Protein AF-A0A9D7RRM6-F1 (afdb_monomer)

Foldseek 3Di:
DEDEQDFAAPVNVVVVCVVPQPDKYKYFYDDVQQPGGQAIDIDGPPPCVVQVPATAFNHAGDPQKDWDFDDDPPDLKTFTKIKGQRGDPADPPDPPRVQWDWDQDPNDIIIMGRRQWIWHQDPNTTGTDGGPAQWDTDPSDIDRQVVVQVQLCVVPVFGWGWDQDPQGIDIDTDDPDDDDPVVSVVSVVPVVVVPDDDPPDDDDDDDDDDDD

Nearest PDB structures (foldseek):
  3vnr-assembly1_A  TM=5.798E-01  e=1.595E-10  Streptomyces sp.
  5n9x-assembly2_B  TM=5.907E-01  e=2.395E-09  Streptomyces sp.
  7r7g-assembly1_A  TM=4.955E-01  e=1.111E-07  Picosynechococcus sp. PCC 7002
  8hd4-assembly1_A  TM=4.783E-01  e=2.341E-06  Mycobacterium tuberculosis H37Rv
  8hdf-assembly1_A  TM=4.558E-01  e=1.889E-05  Mycobacterium tuberculosis H37Rv

pLDDT: mean 83.54, std 18.43, range [27.3, 97.12]

Radius of gyration: 19.89 Å; Cα contacts (8 Å, |Δi|>4): 352; chains: 1; bounding box: 54×45×58 Å

Secondary structure (DSSP, 8-state):
-EE-SS--BHHHHHHHHHH-TT--EEEEE--GGGSS-SEEEEE-TTT-TT-SSSBPP--EEPTTEEEEEEEETTEEEEEEEEEETT-----TT-S--TTEEEEEETTEEEEEEEEEEEEEEETTEEEEEEESSSEEEETTEEEEHHHHHHHHHHHHSS-EEEEE-SS-EEEEE--SSPP-HHHHHHHHHHHTTSS---TT-------S----

Solvent-accessible surface area (backbone atoms only — not comparable to full-atom values): 12736 Å² total; per-residue (Å²): 89,80,46,61,79,62,82,52,40,52,71,59,50,54,52,50,36,74,76,41,58,84,54,53,37,31,36,33,35,50,51,78,57,40,56,68,47,42,23,42,22,84,41,43,77,84,71,57,72,85,36,77,91,43,54,50,42,35,41,45,58,38,94,79,39,46,73,46,73,43,81,42,100,86,46,90,45,20,40,41,32,42,34,23,84,60,37,57,96,59,58,88,96,52,88,75,42,86,45,56,48,77,46,73,56,97,88,40,83,28,33,29,37,54,67,52,36,29,27,40,80,56,98,92,39,34,29,76,73,49,55,81,59,68,59,46,75,57,96,73,40,81,42,57,34,64,59,57,22,47,57,49,22,69,71,70,74,39,69,48,49,52,46,82,55,94,90,35,54,45,73,48,69,78,72,95,68,88,79,58,65,68,60,52,50,50,48,61,70,53,58,63,69,72,76,59,60,64,101,84,58,90,82,84,90,87,81,87,83,87,56,112

Sequence (212 aa):
MSYCGEPLKRHHLDFIFSKNPAVKVLNTYGPTEGTLFCTWQELSVYDYTPYRGATASIGKAIPGWTLSLEPKSDSELLDIVIYGEYIGKGYLSSVDASGFMVKVIAGVEQGTFVTGDLAELTAGNLYFQGRKDRQVKRNGYRVELGEVDFWITDFLKVASATVLIKAGLVAFIETSETISEVELRNWLSGSWKLTRCQPNSLGCLLSRGMTI

Mean predicted aligned error: 8.37 Å

Structure (mmCIF, N/CA/C/O backbone):
data_AF-A0A9D7RRM6-F1
#
_entry.id   AF-A0A9D7RRM6-F1
#
loop_
_atom_site.group_PDB
_atom_site.id
_atom_site.type_symbol
_atom_site.label_atom_id
_atom_site.label_alt_id
_atom_site.label_comp_id
_atom_site.label_asym_id
_atom_site.label_entity_id
_atom_site.label_seq_id
_atom_site.pdbx_PDB_ins_code
_atom_site.Cartn_x
_atom_site.Cartn_y
_atom_site.Cartn_z
_atom_site.occupancy
_atom_site.B_iso_or_equiv
_atom_site.auth_seq_id
_atom_site.auth_comp_id
_atom_site.auth_asym_id
_atom_site.auth_atom_id
_atom_site.pdbx_PDB_model_num
ATOM 1 N N . MET A 1 1 ? -3.409 0.206 -20.701 1.00 91.88 1 MET A N 1
ATOM 2 C CA . MET A 1 1 ? -4.211 0.675 -19.551 1.00 91.88 1 MET A CA 1
ATOM 3 C C . MET A 1 1 ? -3.411 0.438 -18.287 1.00 91.88 1 MET A C 1
ATOM 5 O O . MET A 1 1 ? -2.887 -0.659 -18.146 1.00 91.88 1 MET A O 1
ATOM 9 N N . SER A 1 2 ? -3.270 1.438 -17.421 1.00 94.25 2 SER A N 1
ATOM 10 C CA . SER A 1 2 ? -2.531 1.319 -16.160 1.00 94.25 2 SER A CA 1
ATOM 11 C C . SER A 1 2 ? -3.467 1.080 -14.979 1.00 94.25 2 SER A C 1
ATOM 13 O O . SER A 1 2 ? -4.567 1.628 -14.929 1.00 94.25 2 SER A O 1
ATOM 15 N N . TYR A 1 3 ? -3.009 0.267 -14.033 1.00 95.38 3 TYR A N 1
ATOM 16 C CA . TYR A 1 3 ? -3.675 -0.010 -12.765 1.00 95.38 3 TYR A CA 1
ATOM 17 C C . TYR A 1 3 ? -2.667 0.196 -11.636 1.00 95.38 3 TYR A C 1
ATOM 19 O O . TYR A 1 3 ? -1.512 -0.212 -11.751 1.00 95.38 3 TYR A O 1
ATOM 27 N N . CYS A 1 4 ? -3.097 0.851 -10.565 1.00 94.50 4 CYS A N 1
ATOM 28 C CA . CYS A 1 4 ? -2.298 1.122 -9.374 1.00 94.50 4 CYS A CA 1
ATOM 29 C C . CYS A 1 4 ? -3.218 1.085 -8.154 1.00 94.50 4 CYS A C 1
ATOM 31 O O . CYS A 1 4 ? -4.443 1.134 -8.281 1.00 94.50 4 CYS A O 1
ATOM 33 N N . GLY A 1 5 ? -2.635 1.061 -6.965 1.00 92.75 5 GLY A N 1
ATOM 34 C CA . GLY A 1 5 ? -3.379 1.188 -5.723 1.00 92.75 5 GLY A CA 1
ATOM 35 C C . GLY A 1 5 ? -3.543 -0.154 -5.039 1.00 92.75 5 GLY A C 1
ATOM 36 O O . GLY A 1 5 ? -2.961 -0.336 -3.980 1.00 92.75 5 GLY A O 1
ATOM 37 N N . GLU A 1 6 ? -4.274 -1.089 -5.634 1.00 93.56 6 GLU A N 1
ATOM 38 C CA . GLU A 1 6 ? -4.553 -2.403 -5.044 1.00 93.56 6 GLU A CA 1
ATOM 39 C C . GLU A 1 6 ? -3.951 -3.544 -5.875 1.00 93.56 6 GLU A C 1
ATOM 41 O O . GLU A 1 6 ? -3.727 -3.378 -7.077 1.00 93.56 6 GLU A O 1
ATOM 46 N N . PRO A 1 7 ? -3.704 -4.722 -5.271 1.00 92.81 7 PRO A N 1
ATOM 47 C CA . PRO A 1 7 ? -3.108 -5.828 -6.001 1.00 92.81 7 PRO A CA 1
ATOM 48 C C . PRO A 1 7 ? -3.965 -6.280 -7.190 1.00 92.81 7 PRO A C 1
ATOM 50 O O . PRO A 1 7 ? -5.128 -6.672 -7.039 1.00 92.81 7 PRO A O 1
ATOM 53 N N . LEU A 1 8 ? -3.370 -6.269 -8.383 1.00 92.81 8 LEU A N 1
ATOM 54 C CA . LEU A 1 8 ? -4.028 -6.697 -9.612 1.00 92.81 8 LEU A CA 1
ATOM 55 C C . LEU A 1 8 ? -4.105 -8.227 -9.655 1.00 92.81 8 LEU A C 1
ATOM 57 O O . LEU A 1 8 ? -3.092 -8.915 -9.729 1.00 92.81 8 LEU A O 1
ATOM 61 N N . LYS A 1 9 ? -5.317 -8.779 -9.575 1.00 90.75 9 LYS A N 1
ATOM 62 C CA . LYS A 1 9 ? -5.550 -10.228 -9.505 1.00 90.75 9 LYS A CA 1
ATOM 63 C C . LYS A 1 9 ? -5.769 -10.823 -10.889 1.00 90.75 9 LYS A C 1
ATOM 65 O O . LYS A 1 9 ? -6.301 -10.167 -11.782 1.00 90.75 9 LYS A O 1
ATOM 70 N N . ARG A 1 10 ? -5.475 -12.117 -11.028 1.00 87.94 10 ARG A N 1
ATOM 71 C CA . ARG A 1 10 ? -5.666 -12.864 -12.279 1.00 87.94 10 ARG A CA 1
ATOM 72 C C . ARG A 1 10 ? -7.058 -12.698 -12.899 1.00 87.94 10 ARG A C 1
ATOM 74 O O . ARG A 1 10 ? -7.152 -12.454 -14.091 1.00 87.94 10 ARG A O 1
ATOM 81 N N . HIS A 1 11 ? -8.127 -12.765 -12.106 1.00 88.75 11 HIS A N 1
ATOM 82 C CA . HIS A 1 11 ? -9.486 -12.634 -12.644 1.00 88.75 11 HIS A CA 1
ATOM 83 C C . HIS A 1 11 ? -9.785 -11.232 -13.211 1.00 88.75 11 HIS A C 1
ATOM 85 O O . HIS A 1 11 ? -10.619 -11.113 -14.105 1.00 88.75 11 HIS A O 1
ATOM 91 N N . HIS A 1 12 ? -9.099 -10.179 -12.738 1.00 92.06 12 HIS A N 1
ATOM 92 C CA . HIS A 1 12 ? -9.178 -8.855 -13.364 1.00 92.06 12 HIS A CA 1
ATOM 93 C C . HIS A 1 12 ? -8.576 -8.904 -14.775 1.00 92.06 12 HIS A C 1
ATOM 95 O O . HIS A 1 12 ? -9.187 -8.421 -15.723 1.00 92.06 12 HIS A O 1
ATOM 101 N N . LEU A 1 13 ? -7.404 -9.532 -14.918 1.00 92.00 13 LEU A N 1
ATOM 102 C CA . LEU A 1 13 ? -6.709 -9.691 -16.198 1.00 92.00 13 LEU A CA 1
ATOM 103 C C . LEU A 1 13 ? -7.497 -10.575 -17.171 1.00 92.00 13 LEU A C 1
ATOM 105 O O . LEU A 1 13 ? -7.690 -10.180 -18.317 1.00 92.00 13 LEU A O 1
ATOM 109 N N . ASP A 1 14 ? -8.020 -11.713 -16.702 1.00 91.25 14 ASP A N 1
ATOM 110 C CA . ASP A 1 14 ? -8.880 -12.600 -17.497 1.00 91.25 14 ASP A CA 1
ATOM 111 C C . ASP A 1 14 ? -10.088 -11.833 -18.056 1.00 91.25 14 ASP A C 1
ATOM 113 O O . ASP A 1 14 ? -10.396 -11.925 -19.245 1.00 91.25 14 ASP A O 1
ATOM 117 N N . PHE A 1 15 ? -10.742 -11.014 -17.223 1.00 93.38 15 PHE A N 1
ATOM 118 C CA . PHE A 1 15 ? -11.845 -10.169 -17.672 1.00 93.38 15 PHE A CA 1
ATOM 119 C C . PHE A 1 15 ? -11.394 -9.155 -18.731 1.00 93.38 15 PHE A C 1
ATOM 121 O O . PHE A 1 15 ? -12.011 -9.080 -19.794 1.00 93.38 15 PHE A O 1
ATOM 128 N N . ILE A 1 16 ? -10.312 -8.410 -18.481 1.00 94.62 16 ILE A N 1
ATOM 129 C CA . ILE A 1 16 ? -9.796 -7.388 -19.406 1.00 94.62 16 ILE A CA 1
ATOM 130 C C . ILE A 1 16 ? -9.461 -8.002 -20.772 1.00 94.62 16 ILE A C 1
ATOM 132 O O . ILE A 1 16 ? -9.949 -7.522 -21.800 1.00 94.62 16 ILE A O 1
ATOM 136 N N . PHE A 1 17 ? -8.687 -9.089 -20.798 1.00 93.38 17 PHE A N 1
ATOM 137 C CA . PHE A 1 17 ? -8.267 -9.722 -22.047 1.00 93.38 17 PHE A CA 1
ATOM 138 C C . PHE A 1 17 ? -9.411 -10.450 -22.758 1.00 93.38 17 PHE A C 1
ATOM 140 O O . PHE A 1 17 ? -9.412 -10.495 -23.985 1.00 93.38 17 PHE A O 1
ATOM 147 N N . SER A 1 18 ? -10.439 -10.921 -22.037 1.00 94.62 18 SER A N 1
ATOM 148 C CA . SER A 1 18 ? -11.660 -11.445 -22.673 1.00 94.62 18 SER A CA 1
ATOM 149 C C . SER A 1 18 ? -12.420 -10.384 -23.479 1.00 94.62 18 SER A C 1
ATOM 151 O O . SER A 1 18 ? -13.135 -10.719 -24.422 1.00 94.62 18 SER A O 1
ATOM 153 N N . LYS A 1 19 ? -12.286 -9.101 -23.109 1.00 97.12 19 LYS A N 1
ATOM 154 C CA . LYS A 1 19 ? -12.925 -7.976 -23.807 1.00 97.12 19 LYS A CA 1
ATOM 155 C C . LYS A 1 19 ? -12.054 -7.411 -24.918 1.00 97.12 19 LYS A C 1
ATOM 157 O O . LYS A 1 19 ? -12.585 -7.004 -25.947 1.00 97.12 19 LYS A O 1
ATOM 162 N N . ASN A 1 20 ? -10.741 -7.368 -24.713 1.00 95.88 20 ASN A N 1
ATOM 163 C CA . ASN A 1 20 ? -9.792 -6.921 -25.722 1.00 95.88 20 ASN A CA 1
ATOM 164 C C . ASN A 1 20 ? -8.435 -7.627 -25.544 1.00 95.88 20 ASN A C 1
ATOM 166 O O . ASN A 1 20 ? -7.618 -7.168 -24.746 1.00 95.88 20 ASN A O 1
ATOM 170 N N . PRO A 1 21 ? -8.148 -8.696 -26.307 1.00 94.00 21 PRO A N 1
ATOM 171 C CA . PRO A 1 21 ? -6.878 -9.422 -26.213 1.00 94.00 21 PRO A CA 1
ATOM 172 C C . PRO A 1 21 ? -5.648 -8.604 -26.635 1.00 94.00 21 PRO A C 1
ATOM 174 O O . PRO A 1 21 ? -4.530 -8.945 -26.261 1.00 94.00 21 PRO A O 1
ATOM 177 N N . ALA A 1 22 ? -5.837 -7.540 -27.424 1.00 94.81 22 ALA A N 1
ATOM 178 C CA . ALA A 1 22 ? -4.751 -6.702 -27.932 1.00 94.81 22 ALA A CA 1
ATOM 179 C C . ALA A 1 22 ? -4.352 -5.571 -26.967 1.00 94.81 22 ALA A C 1
ATOM 181 O O . ALA A 1 22 ? -3.383 -4.854 -27.223 1.00 94.81 22 ALA A O 1
ATOM 182 N N . VAL A 1 23 ? -5.096 -5.366 -25.873 1.00 95.69 23 VAL A N 1
ATOM 183 C CA . VAL A 1 23 ? -4.760 -4.325 -24.897 1.00 95.69 23 VAL A CA 1
ATOM 184 C C . VAL A 1 23 ? -3.488 -4.700 -24.139 1.00 95.69 23 VAL A C 1
ATOM 186 O O . VAL A 1 23 ? -3.297 -5.845 -23.749 1.00 95.69 23 VAL A O 1
ATOM 189 N N . LYS A 1 24 ? -2.634 -3.711 -23.874 1.00 93.88 24 LYS A N 1
ATOM 190 C CA . LYS A 1 24 ? -1.532 -3.843 -22.916 1.00 93.88 24 LYS A CA 1
ATOM 191 C C . LYS A 1 24 ? -1.980 -3.359 -21.547 1.00 93.88 24 LYS A C 1
ATOM 193 O O . LYS A 1 24 ? -2.533 -2.255 -21.433 1.00 93.88 24 LYS A O 1
ATOM 198 N N . VAL A 1 25 ? -1.740 -4.153 -20.513 1.00 95.56 25 VAL A N 1
ATOM 199 C CA . VAL A 1 25 ? -2.018 -3.791 -19.121 1.00 95.56 25 VAL A CA 1
ATOM 200 C C . VAL A 1 25 ? -0.704 -3.444 -18.431 1.00 95.56 25 VAL A C 1
ATOM 202 O O . VAL A 1 25 ? 0.264 -4.177 -18.550 1.00 95.56 25 VAL A O 1
ATOM 205 N N . LEU A 1 26 ? -0.660 -2.317 -17.725 1.00 95.69 26 LEU A N 1
ATOM 206 C CA . LEU A 1 26 ? 0.475 -1.923 -16.897 1.00 95.69 26 LEU A CA 1
ATOM 207 C C . LEU A 1 26 ? 0.0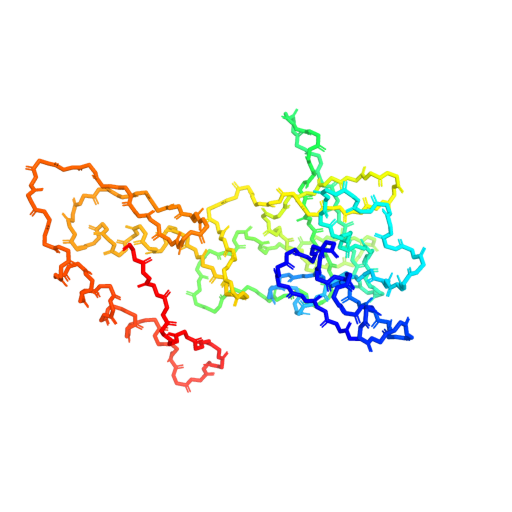50 -2.053 -15.436 1.00 95.69 26 LEU A C 1
ATOM 209 O O . LEU A 1 26 ? -0.786 -1.274 -14.974 1.00 95.69 26 LEU A O 1
ATOM 213 N N . ASN A 1 27 ? 0.590 -3.037 -14.723 1.00 95.62 27 ASN A N 1
ATOM 214 C CA . ASN A 1 27 ? 0.479 -3.072 -13.270 1.00 95.62 27 ASN A CA 1
ATOM 215 C C . ASN A 1 27 ? 1.553 -2.149 -12.703 1.00 95.62 27 ASN A C 1
ATOM 217 O O . ASN A 1 27 ? 2.731 -2.347 -12.981 1.00 95.62 27 ASN A O 1
ATOM 221 N N . THR A 1 28 ? 1.156 -1.124 -11.965 1.00 97.00 28 THR A N 1
ATOM 222 C CA . THR A 1 28 ? 2.064 -0.099 -11.441 1.00 97.00 28 THR A CA 1
ATOM 223 C C . THR A 1 28 ? 1.971 -0.052 -9.927 1.00 97.00 28 THR A C 1
ATOM 225 O O . THR A 1 28 ? 0.924 -0.351 -9.348 1.00 97.00 28 THR A O 1
ATOM 228 N N . TYR A 1 29 ? 3.068 0.323 -9.281 1.00 96.94 29 TYR A N 1
ATOM 229 C CA . TYR A 1 29 ? 3.126 0.458 -7.832 1.00 96.94 29 TYR A CA 1
ATOM 230 C C . TYR A 1 29 ? 3.960 1.667 -7.438 1.00 96.94 29 TYR A C 1
ATOM 232 O O . TYR A 1 29 ? 5.047 1.900 -7.972 1.00 96.94 29 TYR A O 1
ATOM 240 N N . GLY A 1 30 ? 3.436 2.404 -6.468 1.00 95.69 30 GLY A N 1
ATOM 241 C CA . GLY A 1 30 ? 4.173 3.342 -5.646 1.00 95.69 30 GLY A CA 1
ATOM 242 C C . GLY A 1 30 ? 3.253 4.019 -4.626 1.00 95.69 30 GLY A C 1
ATOM 243 O O . GLY A 1 30 ? 2.028 4.042 -4.797 1.00 95.69 30 GLY A O 1
ATOM 244 N N . PRO A 1 31 ? 3.833 4.524 -3.533 1.00 94.88 31 PRO A N 1
ATOM 245 C CA . PRO A 1 31 ? 3.124 5.317 -2.543 1.00 94.88 31 PRO A CA 1
ATOM 246 C C . PRO A 1 31 ? 2.954 6.771 -3.023 1.00 94.88 31 PRO A C 1
ATOM 248 O O . PRO A 1 31 ? 3.635 7.221 -3.946 1.00 94.88 31 PRO A O 1
ATOM 251 N N . THR A 1 32 ? 2.075 7.536 -2.371 1.00 93.19 32 THR A N 1
ATOM 252 C CA . THR A 1 32 ? 1.890 8.976 -2.649 1.00 93.19 32 THR A CA 1
ATOM 253 C C . THR A 1 32 ? 3.198 9.749 -2.463 1.00 93.19 32 THR A C 1
ATOM 255 O O . THR A 1 32 ? 3.532 10.638 -3.241 1.00 93.19 32 THR A O 1
ATOM 258 N N . GLU A 1 33 ? 3.959 9.349 -1.452 1.00 94.12 33 GLU A N 1
ATOM 259 C CA . GLU A 1 33 ? 5.258 9.868 -1.039 1.00 94.12 33 GLU A CA 1
ATOM 260 C C . GLU A 1 33 ? 6.340 9.666 -2.112 1.00 94.12 33 GLU A C 1
ATOM 262 O O . GLU A 1 33 ? 7.346 10.371 -2.109 1.00 94.12 33 GLU A O 1
ATOM 267 N N . GLY A 1 34 ? 6.107 8.742 -3.051 1.00 92.88 34 GLY A N 1
ATOM 268 C CA . GLY A 1 34 ? 6.942 8.472 -4.216 1.00 92.88 34 GLY A CA 1
ATOM 269 C C . GLY A 1 34 ? 6.327 8.935 -5.539 1.00 92.88 34 GLY A C 1
ATOM 270 O O . GLY A 1 34 ? 6.600 8.328 -6.565 1.00 92.88 34 GLY A O 1
ATOM 271 N N . THR A 1 35 ? 5.474 9.963 -5.527 1.00 92.06 35 THR A N 1
ATOM 272 C CA . THR A 1 35 ? 4.901 10.594 -6.731 1.00 92.06 35 THR A CA 1
ATOM 273 C C . THR A 1 35 ? 4.265 9.588 -7.706 1.00 92.06 35 THR A C 1
ATOM 275 O O . THR A 1 35 ? 4.804 9.290 -8.769 1.00 92.06 35 THR A O 1
ATOM 278 N N . LEU A 1 36 ? 3.055 9.120 -7.370 1.00 93.06 36 LEU A N 1
ATOM 279 C CA . LEU A 1 36 ? 2.185 8.254 -8.188 1.00 93.06 36 LEU A CA 1
ATOM 280 C C . LEU A 1 36 ? 2.613 6.777 -8.260 1.00 93.06 36 LEU A C 1
ATOM 282 O O . LEU A 1 36 ? 1.932 5.923 -7.693 1.00 93.06 36 LEU A O 1
ATOM 286 N N . PHE A 1 37 ? 3.679 6.459 -8.990 1.00 95.25 37 PHE A N 1
ATOM 287 C CA . PHE A 1 37 ? 4.234 5.107 -9.066 1.00 95.25 37 PHE A CA 1
ATOM 288 C C . PHE A 1 37 ? 5.729 5.147 -9.393 1.00 95.25 37 PHE A C 1
ATOM 290 O O . PHE A 1 37 ? 6.190 5.982 -10.166 1.00 95.25 37 PHE A O 1
ATOM 297 N N . CYS A 1 38 ? 6.477 4.199 -8.838 1.00 95.81 38 CYS A N 1
ATOM 298 C CA . CYS A 1 38 ? 7.920 4.055 -9.029 1.00 95.81 38 CYS A CA 1
ATOM 299 C C . CYS A 1 38 ? 8.298 2.743 -9.732 1.00 95.81 38 CYS A C 1
ATOM 301 O O . CYS A 1 38 ? 9.461 2.530 -10.075 1.00 95.81 38 CYS A O 1
ATOM 303 N N . THR A 1 39 ? 7.323 1.866 -9.974 1.00 96.75 39 THR A N 1
ATOM 304 C CA . THR A 1 39 ? 7.509 0.586 -10.667 1.00 96.75 39 THR A CA 1
ATOM 305 C C . THR A 1 39 ? 6.386 0.304 -11.652 1.00 96.75 39 THR A C 1
ATOM 307 O O . THR A 1 39 ? 5.278 0.842 -11.532 1.00 96.75 39 THR A O 1
ATOM 310 N N . TRP A 1 40 ? 6.678 -0.572 -12.610 1.00 95.50 40 TRP A N 1
ATOM 311 C CA . TRP A 1 40 ? 5.688 -1.100 -13.537 1.00 95.50 40 TRP A CA 1
ATOM 312 C C . TRP A 1 40 ? 6.031 -2.503 -14.047 1.00 95.50 40 TRP A C 1
ATOM 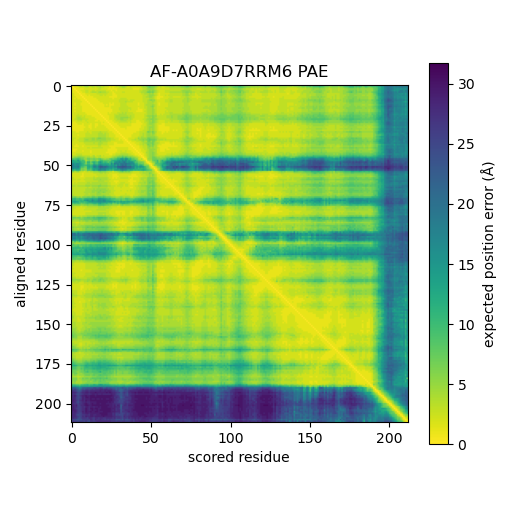314 O O . TRP A 1 40 ? 7.199 -2.874 -14.202 1.00 95.50 40 TRP A O 1
ATOM 324 N N . GLN A 1 41 ? 4.983 -3.258 -14.360 1.00 93.56 41 GLN A N 1
ATOM 325 C CA . GLN A 1 41 ? 5.008 -4.513 -15.098 1.00 93.56 41 GLN A CA 1
ATOM 326 C C . GLN A 1 41 ? 4.045 -4.401 -16.281 1.00 93.56 41 GLN A C 1
ATOM 328 O O . GLN A 1 41 ? 2.849 -4.176 -16.089 1.00 93.56 41 GLN A O 1
ATOM 333 N N . GLU A 1 42 ? 4.553 -4.589 -17.498 1.00 93.94 42 GLU A N 1
ATOM 334 C CA . GLU A 1 42 ? 3.707 -4.761 -18.681 1.00 93.94 42 GLU A CA 1
ATOM 335 C C . GLU A 1 42 ? 3.195 -6.202 -18.754 1.00 93.94 42 GLU A C 1
ATOM 337 O O . GLU A 1 42 ? 3.950 -7.148 -18.532 1.00 93.94 42 GLU A O 1
ATOM 342 N N . LEU A 1 43 ? 1.902 -6.342 -19.033 1.00 92.56 43 LEU A N 1
ATOM 343 C CA . LEU A 1 43 ? 1.166 -7.594 -19.104 1.00 92.56 43 LEU A CA 1
ATOM 344 C C . LEU A 1 43 ? 0.377 -7.645 -20.412 1.00 92.56 43 LEU A C 1
ATOM 346 O O . LEU A 1 43 ? -0.331 -6.693 -20.777 1.00 92.56 43 LEU A O 1
ATOM 350 N N . SER A 1 44 ? 0.467 -8.783 -21.084 1.00 91.88 44 SER A N 1
ATOM 351 C CA . SER A 1 44 ? -0.275 -9.132 -22.291 1.00 91.88 44 SER A CA 1
ATOM 352 C C . SER A 1 44 ? -1.079 -10.410 -22.065 1.00 91.88 44 SER A C 1
ATOM 354 O O . SER A 1 44 ? -0.902 -11.102 -21.068 1.00 91.88 44 SER A O 1
ATOM 356 N N . VAL A 1 45 ? -1.942 -10.775 -23.016 1.00 88.62 45 VAL A N 1
ATOM 357 C CA . VAL A 1 45 ? -2.717 -12.025 -22.944 1.00 88.62 45 VAL A CA 1
ATOM 358 C C . VAL A 1 45 ? -1.836 -13.295 -22.929 1.00 88.62 45 VAL A C 1
ATOM 360 O O . VAL A 1 45 ? -2.319 -14.376 -22.600 1.00 88.62 45 VAL A O 1
ATOM 363 N N . TYR A 1 46 ? -0.541 -13.189 -23.245 1.00 84.38 46 TYR A N 1
ATOM 364 C CA . TYR A 1 46 ? 0.362 -14.338 -23.388 1.00 84.38 46 TYR A CA 1
ATOM 365 C C . TYR A 1 46 ? 1.280 -14.586 -22.183 1.00 84.38 46 TYR A C 1
ATOM 367 O O . TYR A 1 46 ? 1.798 -15.690 -22.044 1.00 84.38 46 TYR A O 1
ATOM 375 N N . ASP A 1 47 ? 1.493 -13.593 -21.317 1.00 80.19 47 ASP A N 1
ATOM 376 C CA . ASP A 1 47 ? 2.547 -13.626 -20.285 1.00 80.19 47 ASP A CA 1
ATOM 377 C C . ASP A 1 47 ? 2.019 -13.605 -18.843 1.00 80.19 47 ASP A C 1
ATOM 379 O O . ASP A 1 47 ? 2.793 -13.727 -17.896 1.00 80.19 47 ASP A O 1
ATOM 383 N N . TYR A 1 48 ? 0.698 -13.534 -18.660 1.00 72.44 48 TYR A N 1
ATOM 384 C CA . TYR A 1 48 ? 0.082 -13.402 -17.339 1.00 72.44 48 TYR A CA 1
ATOM 385 C C . TYR A 1 48 ? -0.377 -14.723 -16.693 1.00 72.44 48 TYR A C 1
ATOM 387 O O . TYR A 1 48 ? -0.946 -14.757 -15.598 1.00 72.44 48 TYR A O 1
ATOM 395 N N . THR A 1 49 ? -0.129 -15.846 -17.364 1.00 61.03 49 THR A N 1
ATOM 396 C CA . THR A 1 49 ? -0.502 -17.194 -16.913 1.00 61.03 49 THR A CA 1
ATOM 397 C C . THR A 1 49 ? 0.272 -17.729 -15.696 1.00 61.03 49 THR A C 1
ATOM 399 O O . THR A 1 49 ? -0.336 -18.505 -14.950 1.00 61.03 49 THR A O 1
ATOM 402 N N . PRO A 1 50 ? 1.545 -17.347 -15.433 1.00 62.66 50 PRO A N 1
ATOM 403 C CA . PRO A 1 50 ? 2.277 -17.772 -14.234 1.00 62.66 50 PRO A CA 1
ATOM 404 C C . PRO A 1 50 ? 1.631 -17.322 -12.915 1.00 62.66 50 PRO A C 1
ATOM 406 O O . PRO A 1 50 ? 1.878 -17.923 -11.875 1.00 62.66 50 PRO A O 1
ATOM 409 N N . TYR A 1 51 ? 0.744 -16.322 -12.939 1.00 65.00 51 TYR A N 1
ATOM 410 C CA . TYR A 1 51 ? 0.119 -15.726 -11.751 1.00 65.00 51 TYR A CA 1
ATOM 411 C C . TYR A 1 51 ? -1.053 -16.553 -11.180 1.00 65.00 51 TYR A C 1
ATOM 413 O O . TYR A 1 51 ? -2.061 -16.013 -10.710 1.00 65.00 51 TYR A O 1
ATOM 421 N N . ARG A 1 52 ? -0.982 -17.892 -11.237 1.00 47.09 52 ARG A N 1
ATOM 422 C CA . ARG A 1 52 ? -2.043 -18.769 -10.715 1.00 47.09 52 ARG A CA 1
ATOM 423 C C . ARG A 1 52 ? -2.044 -18.759 -9.182 1.00 47.09 52 ARG A C 1
ATOM 425 O O . ARG A 1 52 ? -1.306 -19.499 -8.553 1.00 47.09 52 ARG A O 1
ATOM 432 N N . GLY A 1 53 ? -2.927 -17.941 -8.608 1.00 55.38 53 GLY A N 1
ATOM 433 C CA . GLY A 1 53 ? -3.182 -17.855 -7.162 1.00 55.38 53 GLY A CA 1
ATOM 434 C C . GLY A 1 53 ? -2.595 -16.611 -6.490 1.00 55.38 53 GLY A C 1
ATOM 435 O O . GLY A 1 53 ? -3.016 -16.278 -5.387 1.00 55.38 53 GLY A O 1
ATOM 436 N N . ALA A 1 54 ? -1.707 -15.894 -7.183 1.00 71.31 54 ALA A N 1
ATOM 437 C CA . ALA A 1 54 ? -1.020 -14.702 -6.696 1.00 71.31 54 ALA A CA 1
ATOM 438 C C . ALA A 1 54 ? -1.506 -13.417 -7.392 1.00 71.31 54 ALA A C 1
ATOM 440 O O . ALA A 1 54 ? -2.239 -13.432 -8.388 1.00 71.31 54 ALA A O 1
ATOM 441 N N . THR A 1 55 ? -1.121 -12.284 -6.820 1.00 87.44 55 THR A N 1
ATOM 442 C CA . THR A 1 55 ? -1.266 -10.949 -7.405 1.00 87.44 55 THR A CA 1
ATOM 443 C C . THR A 1 55 ? -0.227 -10.776 -8.520 1.00 87.44 55 THR A C 1
ATOM 445 O O . THR A 1 55 ? 0.794 -11.463 -8.540 1.00 87.44 55 THR A O 1
ATOM 448 N N . ALA A 1 56 ? -0.485 -9.907 -9.497 1.00 91.12 56 ALA A N 1
ATOM 449 C CA . ALA A 1 56 ? 0.503 -9.610 -10.526 1.00 91.12 56 ALA A CA 1
ATOM 450 C C . ALA A 1 56 ? 1.737 -8.943 -9.898 1.00 91.12 56 ALA A C 1
ATOM 452 O O . ALA A 1 56 ? 1.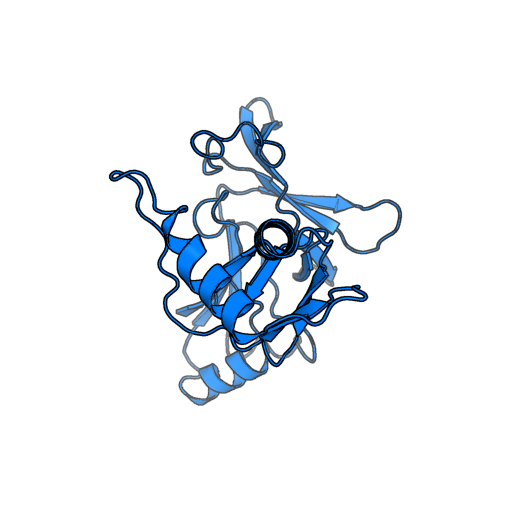606 -8.128 -8.981 1.00 91.12 56 ALA A O 1
ATOM 453 N N . SER A 1 57 ? 2.917 -9.267 -10.435 1.00 92.31 57 SER A N 1
ATOM 454 C CA . SER A 1 57 ? 4.178 -8.612 -10.073 1.00 92.31 57 SER A CA 1
ATOM 455 C C . SER A 1 57 ? 4.021 -7.094 -10.153 1.00 92.31 57 SER A C 1
ATOM 457 O O . SER A 1 57 ? 3.448 -6.578 -11.119 1.00 92.31 57 SER A O 1
ATOM 459 N N . ILE A 1 58 ? 4.535 -6.378 -9.155 1.00 94.56 58 ILE A N 1
ATOM 460 C CA . ILE A 1 58 ? 4.638 -4.913 -9.192 1.00 94.56 58 ILE A CA 1
ATOM 461 C C . ILE A 1 58 ? 5.755 -4.446 -10.139 1.00 94.56 58 ILE A C 1
ATOM 463 O O . ILE A 1 58 ? 5.856 -3.267 -10.465 1.00 94.56 58 ILE A O 1
ATOM 467 N N . GLY A 1 59 ? 6.531 -5.393 -10.670 1.00 93.31 59 GLY A N 1
ATOM 468 C CA . GLY A 1 59 ? 7.480 -5.169 -11.745 1.00 93.31 59 GLY A CA 1
ATOM 469 C C . GLY A 1 59 ? 8.799 -4.594 -11.260 1.00 93.31 59 GLY A C 1
ATOM 470 O O . GLY A 1 59 ? 9.259 -4.885 -10.156 1.00 93.31 59 GLY A O 1
ATOM 471 N N . LYS A 1 60 ? 9.443 -3.818 -12.129 1.00 93.06 60 LYS A N 1
ATOM 472 C CA . LYS A 1 60 ? 10.768 -3.236 -11.880 1.00 93.06 60 LYS A CA 1
ATOM 473 C C . LYS A 1 60 ? 10.663 -1.729 -11.720 1.00 93.06 60 LYS A C 1
ATOM 475 O O . LYS A 1 60 ? 9.705 -1.122 -12.200 1.00 93.06 60 LYS A O 1
ATOM 480 N N . ALA A 1 61 ? 11.674 -1.144 -11.079 1.00 94.88 61 ALA A N 1
ATOM 481 C CA . ALA A 1 61 ? 11.831 0.302 -10.998 1.00 94.88 61 ALA A CA 1
ATOM 482 C C . ALA A 1 61 ? 11.752 0.932 -12.397 1.00 94.88 61 ALA A C 1
ATOM 484 O O . ALA A 1 61 ? 12.361 0.428 -13.347 1.00 94.88 61 ALA A O 1
ATOM 485 N N . ILE A 1 62 ? 10.994 2.019 -12.528 1.00 94.31 62 ILE A N 1
ATOM 486 C CA . ILE A 1 62 ? 11.008 2.828 -13.750 1.00 94.31 62 ILE A CA 1
ATOM 487 C C . ILE A 1 62 ? 12.314 3.646 -13.806 1.00 94.31 62 ILE A C 1
ATOM 489 O O . ILE A 1 62 ? 12.925 3.888 -12.761 1.00 94.31 62 ILE A O 1
ATOM 493 N N . PRO A 1 63 ? 12.772 4.091 -14.992 1.00 91.56 63 PRO A N 1
ATOM 494 C CA . PRO A 1 63 ? 13.978 4.911 -15.098 1.00 91.56 63 PRO A CA 1
ATOM 495 C C . PRO A 1 63 ? 13.938 6.124 -14.157 1.00 91.56 63 PRO A C 1
ATOM 497 O O . PRO A 1 63 ? 12.929 6.823 -14.087 1.00 91.56 63 PRO A O 1
ATOM 500 N N . GLY A 1 64 ? 15.032 6.356 -13.429 1.00 88.38 64 GLY A N 1
ATOM 501 C CA . GLY A 1 64 ? 15.133 7.422 -12.422 1.00 88.38 64 GLY A CA 1
ATOM 502 C C . GLY A 1 64 ? 14.723 7.014 -11.001 1.00 88.38 64 GLY A C 1
ATOM 503 O O . GLY A 1 64 ? 14.950 7.780 -10.069 1.00 88.38 64 GLY A O 1
ATOM 504 N N . TRP A 1 65 ? 14.183 5.808 -10.813 1.00 92.50 65 TRP A N 1
ATOM 505 C CA . TRP A 1 65 ? 13.893 5.238 -9.497 1.00 92.50 65 TRP A CA 1
ATOM 506 C C . TRP A 1 65 ? 14.844 4.100 -9.154 1.00 92.50 65 TRP A C 1
ATOM 508 O O . TRP A 1 65 ? 15.272 3.341 -10.024 1.00 92.50 65 TRP A O 1
ATOM 518 N N . THR A 1 66 ? 15.116 3.937 -7.863 1.00 92.31 66 THR A N 1
ATOM 519 C CA . THR A 1 66 ? 15.773 2.743 -7.326 1.00 92.31 66 THR A CA 1
ATOM 520 C C . THR A 1 66 ? 14.878 2.107 -6.270 1.00 92.31 66 THR A C 1
ATOM 522 O O . THR A 1 66 ? 14.312 2.795 -5.421 1.00 92.31 66 THR A O 1
ATOM 525 N N . LEU A 1 67 ? 14.743 0.782 -6.332 1.00 93.25 67 LEU A N 1
ATOM 526 C CA . LEU A 1 67 ? 14.121 -0.022 -5.283 1.00 93.25 67 LEU A CA 1
ATOM 527 C C . LEU A 1 67 ? 15.219 -0.786 -4.546 1.00 93.25 67 LEU A C 1
ATOM 529 O O . LEU A 1 67 ? 16.002 -1.494 -5.178 1.00 93.25 67 LEU A O 1
ATOM 533 N N . SER A 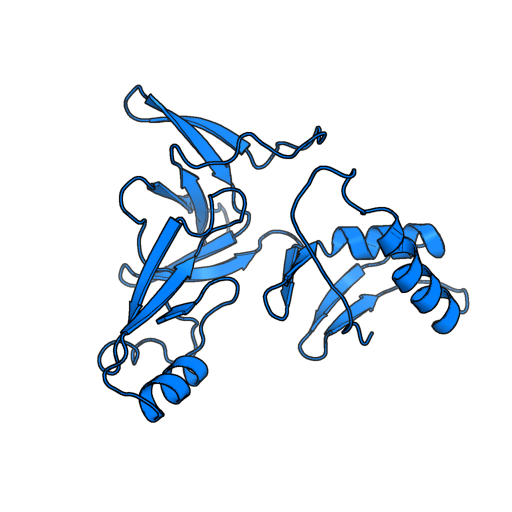1 68 ? 15.239 -0.670 -3.222 1.00 92.94 68 SER A N 1
ATOM 534 C CA . SER A 1 68 ? 15.976 -1.582 -2.350 1.00 92.94 68 SER A CA 1
ATOM 535 C C . SER A 1 68 ? 14.994 -2.550 -1.710 1.00 92.94 68 SER A C 1
ATOM 537 O O . SER A 1 68 ? 13.915 -2.148 -1.269 1.00 92.94 68 SER A O 1
ATOM 539 N N . LEU A 1 69 ? 15.389 -3.817 -1.671 1.00 94.25 69 LEU A N 1
ATOM 540 C CA . LEU A 1 69 ? 14.675 -4.878 -0.980 1.00 94.25 69 LEU A CA 1
ATOM 541 C C . LEU A 1 69 ? 15.504 -5.240 0.247 1.00 94.25 69 LEU A C 1
ATOM 543 O O . LEU A 1 69 ? 16.560 -5.862 0.125 1.00 94.25 69 LEU A O 1
ATOM 547 N N . GLU A 1 70 ? 15.066 -4.776 1.411 1.00 93.06 70 GLU A N 1
ATOM 548 C CA . GLU A 1 70 ? 15.809 -4.925 2.659 1.00 93.06 70 GLU A CA 1
ATOM 549 C C . GLU A 1 70 ? 15.347 -6.208 3.378 1.00 93.06 70 GLU A C 1
ATOM 551 O O . GLU A 1 70 ? 14.153 -6.354 3.655 1.00 93.06 70 GLU A O 1
ATOM 556 N N . PRO A 1 71 ? 16.244 -7.179 3.649 1.00 91.88 71 PRO A N 1
ATOM 557 C CA . PRO A 1 71 ? 15.875 -8.406 4.347 1.00 91.88 71 PRO A CA 1
ATOM 558 C C . PRO A 1 71 ? 15.387 -8.133 5.767 1.00 91.88 71 PRO A C 1
ATOM 560 O O . PRO A 1 71 ? 15.926 -7.271 6.465 1.00 91.88 71 PRO A O 1
ATOM 563 N N . LYS A 1 72 ? 14.429 -8.936 6.229 1.00 83.94 72 LYS A N 1
ATOM 564 C CA . LYS A 1 72 ? 13.990 -8.940 7.623 1.00 83.94 72 LYS A CA 1
ATOM 565 C C . LYS A 1 72 ? 14.593 -10.142 8.345 1.00 83.94 72 LYS A C 1
ATOM 567 O O . LYS A 1 72 ? 14.572 -11.246 7.814 1.00 83.94 72 LYS A O 1
ATOM 572 N N . SER A 1 73 ? 15.091 -9.935 9.564 1.00 79.06 73 SER A N 1
ATOM 573 C CA . SER A 1 73 ? 15.831 -10.952 10.329 1.00 79.06 73 SER A CA 1
ATOM 574 C C . SER A 1 73 ? 15.093 -12.289 10.488 1.00 79.06 73 SER A C 1
ATOM 576 O O . SER A 1 73 ? 15.745 -13.323 10.548 1.00 79.06 73 SER A O 1
ATOM 578 N N . ASP A 1 74 ? 13.753 -12.268 10.482 1.00 82.62 74 ASP A N 1
ATOM 579 C CA . ASP A 1 74 ? 12.894 -13.433 10.742 1.00 82.62 74 ASP A CA 1
ATOM 580 C C . ASP A 1 74 ? 11.820 -13.654 9.656 1.00 82.62 74 ASP A C 1
ATOM 582 O O . ASP A 1 74 ? 10.716 -14.126 9.939 1.00 82.62 74 ASP A O 1
ATOM 586 N N . SER A 1 75 ? 12.069 -13.246 8.408 1.00 87.88 75 SER A N 1
ATOM 587 C CA . SER A 1 75 ? 11.105 -13.449 7.319 1.00 87.88 75 SER A CA 1
ATOM 588 C C . SER A 1 75 ? 11.783 -13.598 5.964 1.00 87.88 75 SER A C 1
ATOM 590 O O . SER A 1 75 ? 12.751 -12.908 5.669 1.00 87.88 75 SER A O 1
ATOM 592 N N . GLU A 1 76 ? 11.216 -14.448 5.106 1.00 89.25 76 GLU A N 1
ATOM 593 C CA . GLU A 1 76 ? 11.564 -14.491 3.678 1.00 89.25 76 GLU A CA 1
ATOM 594 C C . GLU A 1 76 ? 11.034 -13.260 2.916 1.00 89.25 76 GLU A C 1
ATOM 596 O O . GLU A 1 76 ? 11.434 -13.010 1.780 1.00 89.25 76 GLU A O 1
ATOM 601 N N . LEU A 1 77 ? 10.146 -12.475 3.543 1.00 94.19 77 LEU A N 1
ATOM 602 C CA . LEU A 1 77 ? 9.645 -11.221 2.993 1.00 94.19 77 LEU A CA 1
ATOM 603 C C . LEU A 1 77 ? 10.664 -10.090 3.153 1.00 94.19 77 LEU A C 1
ATOM 605 O O . LEU A 1 77 ? 11.341 -9.960 4.174 1.00 94.19 77 LEU A O 1
ATOM 609 N N . LEU A 1 78 ? 10.700 -9.230 2.142 1.00 95.44 78 LEU A N 1
ATOM 610 C CA . LEU A 1 78 ? 11.624 -8.113 2.006 1.00 95.44 78 LEU A CA 1
ATOM 611 C C . LEU A 1 78 ? 10.871 -6.793 2.185 1.00 95.44 78 LEU A C 1
ATOM 613 O O . LEU A 1 78 ? 9.808 -6.595 1.592 1.00 95.44 78 LEU A O 1
ATOM 617 N N . ASP A 1 79 ? 11.431 -5.879 2.972 1.00 95.44 79 ASP A N 1
ATOM 618 C CA . ASP A 1 79 ? 10.941 -4.507 3.085 1.00 95.44 79 ASP A CA 1
ATOM 619 C C . ASP A 1 79 ? 11.222 -3.747 1.783 1.00 95.44 79 ASP A C 1
ATOM 621 O O . ASP A 1 79 ? 12.356 -3.727 1.292 1.00 95.44 79 ASP A O 1
ATOM 625 N N . ILE A 1 80 ? 10.201 -3.091 1.226 1.00 96.19 80 ILE A N 1
ATOM 626 C CA . ILE A 1 80 ? 10.376 -2.244 0.045 1.00 96.19 80 ILE A CA 1
ATOM 627 C C . ILE A 1 80 ? 10.785 -0.839 0.496 1.00 96.19 80 ILE A C 1
ATOM 629 O O . ILE A 1 80 ? 10.022 -0.126 1.161 1.00 96.19 80 ILE A O 1
ATOM 633 N N . VAL A 1 81 ? 11.964 -0.397 0.068 1.00 95.56 81 VAL A N 1
ATOM 634 C CA . VAL A 1 81 ? 12.426 0.986 0.237 1.00 95.56 81 VAL A CA 1
ATOM 635 C C . VAL A 1 81 ? 12.644 1.603 -1.136 1.00 95.56 81 VAL A C 1
ATOM 637 O O . VAL A 1 81 ? 13.275 1.000 -2.007 1.00 95.56 81 VAL A O 1
ATOM 640 N N . ILE A 1 82 ? 12.106 2.803 -1.342 1.00 95.38 82 ILE A N 1
ATOM 641 C CA . ILE A 1 82 ? 12.194 3.512 -2.620 1.00 95.38 82 ILE A CA 1
ATOM 642 C C . ILE A 1 82 ? 13.132 4.710 -2.505 1.00 95.38 82 ILE A C 1
ATOM 644 O O . ILE A 1 82 ? 13.173 5.393 -1.481 1.00 95.38 82 ILE A O 1
ATOM 648 N N . TYR A 1 83 ? 13.867 4.958 -3.581 1.00 93.44 83 TYR A N 1
ATOM 649 C CA . TYR A 1 83 ? 14.840 6.033 -3.696 1.00 93.44 83 TYR A CA 1
ATOM 650 C C . TYR A 1 83 ? 14.631 6.763 -5.014 1.00 93.44 83 TYR A C 1
ATOM 652 O O . TYR A 1 83 ? 14.361 6.136 -6.046 1.00 93.44 83 TYR A O 1
ATOM 660 N N . GLY A 1 84 ? 14.803 8.076 -4.984 1.00 88.56 84 GLY A N 1
ATOM 661 C CA . GLY A 1 84 ? 14.763 8.892 -6.187 1.00 88.56 84 GLY A CA 1
ATOM 662 C C . GLY A 1 84 ? 14.624 10.374 -5.882 1.00 88.56 84 GLY A C 1
ATOM 663 O O . GLY A 1 84 ? 14.302 10.784 -4.766 1.00 88.56 84 GLY A O 1
ATOM 664 N N . GLU A 1 85 ? 14.833 11.188 -6.910 1.00 87.75 85 GLU A N 1
ATOM 665 C CA . GLU A 1 85 ? 14.679 12.646 -6.833 1.00 87.75 85 GLU A CA 1
ATOM 666 C C . GLU A 1 85 ? 13.216 13.075 -6.632 1.00 87.75 85 GLU A C 1
ATOM 668 O O . GLU A 1 85 ? 12.941 14.186 -6.189 1.00 87.75 85 GLU A O 1
ATOM 673 N N . TYR A 1 86 ? 12.269 12.182 -6.931 1.00 90.19 86 TYR A N 1
ATOM 674 C CA . TYR A 1 86 ? 10.828 12.434 -6.870 1.00 90.19 86 TYR A CA 1
ATOM 675 C C . TYR A 1 86 ? 10.181 12.016 -5.540 1.00 90.19 86 TYR A C 1
ATOM 677 O O . TYR A 1 86 ? 8.952 11.945 -5.447 1.00 90.19 86 TYR A O 1
ATOM 685 N N . ILE A 1 87 ? 10.985 11.705 -4.521 1.00 93.44 87 ILE A N 1
ATOM 686 C CA . ILE A 1 87 ? 10.489 11.496 -3.160 1.00 93.44 87 ILE A CA 1
ATOM 687 C C . ILE A 1 87 ? 10.004 12.833 -2.591 1.00 93.44 87 ILE A C 1
ATOM 689 O O . ILE A 1 87 ? 10.668 13.864 -2.710 1.00 93.44 87 ILE A O 1
ATOM 693 N N . GLY A 1 88 ? 8.824 12.814 -1.971 1.00 90.12 88 GLY A N 1
ATOM 694 C CA . GLY A 1 88 ? 8.254 13.978 -1.302 1.00 90.12 88 GLY A CA 1
ATOM 695 C C . GLY A 1 88 ? 9.165 14.520 -0.195 1.00 90.12 88 GLY A C 1
ATOM 696 O O . GLY A 1 88 ? 9.990 13.814 0.373 1.00 90.12 88 GLY A O 1
ATOM 697 N N . LYS A 1 89 ? 8.989 15.793 0.161 1.00 86.56 89 LYS A N 1
ATOM 698 C CA . LYS A 1 89 ? 9.813 16.467 1.184 1.00 86.56 89 LYS A CA 1
ATOM 699 C C . LYS A 1 89 ? 9.385 16.169 2.629 1.00 86.56 89 LYS A C 1
ATOM 701 O O . LYS A 1 89 ? 9.883 16.809 3.548 1.00 86.56 89 LYS A O 1
ATOM 706 N N . GLY A 1 90 ? 8.436 15.256 2.824 1.00 86.69 90 GLY A N 1
ATOM 707 C CA . GLY A 1 90 ? 7.751 15.027 4.093 1.00 86.69 90 GLY A CA 1
ATOM 708 C C . GLY A 1 90 ? 6.273 15.415 4.055 1.00 86.69 90 GLY A C 1
ATOM 709 O O . GLY A 1 90 ? 5.745 15.847 3.026 1.00 86.69 90 GLY A O 1
ATOM 710 N N . TYR A 1 91 ? 5.602 15.259 5.194 1.00 86.88 91 TYR A N 1
ATOM 711 C CA . TYR A 1 91 ? 4.200 15.633 5.358 1.00 86.88 91 TYR A CA 1
ATOM 712 C C . TYR A 1 91 ? 4.067 17.076 5.855 1.00 86.88 91 TYR A C 1
ATOM 714 O O . TYR A 1 91 ? 4.811 17.523 6.729 1.00 86.88 91 TYR A O 1
ATOM 722 N N . LEU A 1 92 ? 3.093 17.813 5.315 1.00 85.25 92 LEU A N 1
ATOM 723 C CA . LEU A 1 92 ? 2.825 19.192 5.721 1.00 85.25 92 LEU A CA 1
ATOM 724 C C . LEU A 1 92 ? 2.450 19.250 7.209 1.00 85.25 92 LEU A C 1
ATOM 726 O O . LEU A 1 92 ? 1.523 18.570 7.638 1.00 85.25 92 LEU A O 1
ATOM 730 N N . SER A 1 93 ? 3.150 20.089 7.977 1.00 77.62 93 SER A N 1
ATOM 731 C CA . SER A 1 93 ? 2.870 20.356 9.398 1.00 77.62 93 SER A CA 1
ATOM 732 C C . SER A 1 93 ? 2.937 19.139 10.335 1.00 77.62 93 SER A C 1
ATOM 734 O O . SER A 1 93 ? 2.501 19.242 11.480 1.00 77.62 93 SER A O 1
ATOM 736 N N . SER A 1 94 ? 3.505 18.012 9.893 1.00 74.25 94 SER A N 1
ATOM 737 C CA . SER A 1 94 ? 3.752 16.849 10.748 1.00 74.25 94 SER A CA 1
ATOM 738 C C . SER A 1 94 ? 5.170 16.875 11.305 1.00 74.25 94 SER A C 1
ATOM 740 O O . SER A 1 94 ? 6.121 17.201 10.595 1.00 74.25 94 SER A O 1
ATOM 742 N N . VAL A 1 95 ? 5.313 16.474 12.567 1.00 60.09 95 VAL A N 1
ATOM 743 C CA . VAL A 1 95 ? 6.616 16.131 13.158 1.00 60.09 95 VAL A CA 1
ATOM 744 C C . VAL A 1 95 ? 7.026 14.691 12.844 1.00 60.09 95 VAL A C 1
ATOM 746 O O . VAL A 1 95 ? 8.199 14.347 12.965 1.00 60.09 95 VAL A O 1
ATOM 749 N N . ASP A 1 96 ? 6.077 13.852 12.423 1.00 67.12 96 ASP A N 1
ATOM 750 C CA . ASP A 1 96 ? 6.346 12.473 12.039 1.00 67.12 96 ASP A CA 1
ATOM 751 C C . ASP A 1 96 ? 6.788 12.417 10.575 1.00 67.12 96 ASP A C 1
ATOM 753 O O . ASP A 1 96 ? 5.974 12.314 9.661 1.00 67.12 96 ASP A O 1
ATOM 757 N N . ALA A 1 97 ? 8.098 12.521 10.364 1.00 68.94 97 ALA A N 1
ATOM 758 C CA . ALA A 1 97 ? 8.757 12.282 9.083 1.00 68.94 97 ALA A CA 1
ATOM 759 C C . ALA A 1 97 ? 9.452 10.910 9.050 1.00 68.94 97 ALA A C 1
ATOM 761 O O . ALA A 1 97 ? 10.354 10.711 8.244 1.00 68.94 97 ALA A O 1
ATOM 762 N N . SER A 1 98 ? 9.060 9.965 9.914 1.00 74.56 98 SER A N 1
ATOM 763 C CA . SER A 1 98 ? 9.789 8.702 10.133 1.00 74.56 98 SER A CA 1
ATOM 764 C C . SER A 1 98 ? 9.993 7.859 8.869 1.00 74.56 98 SER A C 1
ATOM 766 O O . SER A 1 98 ? 10.990 7.148 8.757 1.00 74.56 98 SER A O 1
ATOM 768 N N . GLY A 1 99 ? 9.084 7.967 7.895 1.00 81.50 99 GLY A N 1
ATOM 769 C CA . GLY A 1 99 ? 9.214 7.304 6.598 1.00 81.50 99 GLY A CA 1
ATOM 770 C C . GLY A 1 99 ? 10.187 7.983 5.629 1.00 81.50 99 GLY A C 1
ATOM 771 O O . GLY A 1 99 ? 10.690 7.308 4.734 1.00 81.50 99 GLY A O 1
ATOM 772 N N . PHE A 1 100 ? 10.465 9.281 5.786 1.00 89.00 100 PHE A N 1
ATOM 773 C CA . PHE A 1 100 ? 11.304 10.073 4.884 1.00 89.00 100 PHE A CA 1
ATOM 774 C C . PHE A 1 100 ? 12.729 10.193 5.419 1.00 89.00 100 PHE A C 1
ATOM 776 O O . PHE A 1 100 ? 12.972 10.685 6.519 1.00 89.00 100 PHE A O 1
ATOM 783 N N . MET A 1 101 ? 13.692 9.797 4.599 1.00 85.88 101 MET A N 1
ATOM 784 C CA . MET A 1 101 ? 15.115 9.916 4.890 1.00 85.88 101 MET A CA 1
ATOM 785 C C . MET A 1 101 ? 15.852 10.507 3.690 1.00 85.88 101 MET A C 1
ATOM 787 O O . MET A 1 101 ? 15.336 10.551 2.574 1.00 85.88 101 MET A O 1
ATOM 791 N N . VAL A 1 102 ? 17.095 10.922 3.914 1.00 83.69 102 VAL A N 1
ATOM 792 C CA . VAL A 1 102 ? 18.046 11.251 2.849 1.00 83.69 102 VAL A CA 1
ATOM 793 C C . VAL A 1 102 ? 19.201 10.264 2.952 1.00 83.69 102 VAL A C 1
ATOM 795 O O . VAL A 1 102 ? 19.748 10.065 4.038 1.00 83.69 102 VAL A O 1
ATOM 798 N N . LYS A 1 103 ? 19.566 9.625 1.837 1.00 81.19 103 LYS A N 1
ATOM 799 C CA . LYS A 1 103 ? 20.770 8.788 1.743 1.00 81.19 103 LYS A CA 1
ATOM 800 C C . LYS A 1 103 ? 21.653 9.280 0.603 1.00 81.19 103 LYS A C 1
ATOM 802 O O . LYS A 1 103 ? 21.157 9.727 -0.426 1.00 81.19 103 LYS A O 1
ATOM 807 N N . VAL A 1 104 ? 22.967 9.165 0.777 1.00 79.25 104 VAL A N 1
ATOM 808 C CA . VAL A 1 104 ? 23.945 9.440 -0.282 1.00 79.25 104 VAL A CA 1
ATOM 809 C C . VAL A 1 104 ? 24.222 8.143 -1.035 1.00 79.25 104 VAL A C 1
ATOM 811 O O . VAL A 1 104 ? 24.751 7.193 -0.458 1.00 79.25 104 VAL A O 1
ATOM 814 N N . ILE A 1 105 ? 23.885 8.101 -2.322 1.00 73.75 105 ILE A N 1
ATOM 815 C CA . ILE A 1 105 ? 24.151 6.962 -3.209 1.00 73.75 105 ILE A CA 1
ATOM 816 C C . ILE A 1 105 ? 25.082 7.444 -4.319 1.00 73.75 105 ILE A C 1
ATOM 818 O O . ILE A 1 105 ? 24.783 8.411 -5.012 1.00 73.75 105 ILE A O 1
ATOM 822 N N . ALA A 1 106 ? 26.243 6.795 -4.458 1.00 79.25 106 ALA A N 1
ATOM 823 C CA . ALA A 1 106 ? 27.278 7.164 -5.433 1.00 79.25 106 ALA A CA 1
ATOM 824 C C . ALA A 1 106 ? 27.675 8.661 -5.402 1.00 79.25 106 ALA A C 1
ATOM 826 O O . ALA A 1 106 ? 27.971 9.257 -6.433 1.00 79.25 106 ALA A O 1
ATOM 827 N N . GLY A 1 107 ? 27.680 9.272 -4.211 1.00 80.69 107 GLY A N 1
ATOM 828 C CA . GLY A 1 107 ? 28.043 10.681 -4.017 1.00 80.69 107 GLY A CA 1
ATOM 829 C C . GLY A 1 107 ? 26.915 11.689 -4.264 1.00 80.69 107 GLY A C 1
ATOM 830 O O . GLY A 1 107 ? 27.160 12.886 -4.150 1.00 80.69 107 GLY A O 1
ATOM 831 N N . VAL A 1 108 ? 25.695 11.232 -4.561 1.00 81.75 108 VAL A N 1
ATOM 832 C CA . VAL A 1 108 ? 24.516 12.086 -4.765 1.00 81.75 108 VAL A CA 1
ATOM 833 C C . VAL A 1 108 ? 23.519 11.867 -3.629 1.00 81.75 108 VAL A C 1
ATOM 835 O O . VAL A 1 108 ? 23.173 10.727 -3.316 1.00 81.75 108 VAL A O 1
ATOM 838 N N . GLU A 1 109 ? 23.053 12.950 -3.003 1.00 85.56 109 GLU A N 1
ATOM 839 C CA . GLU A 1 109 ? 21.946 12.891 -2.045 1.00 85.56 109 GLU A CA 1
ATOM 840 C C . GLU A 1 109 ? 20.643 12.549 -2.765 1.00 85.56 109 GLU A C 1
ATOM 842 O O . GLU A 1 109 ? 20.236 13.223 -3.711 1.00 85.56 109 GLU A O 1
ATOM 847 N N . GLN A 1 110 ? 19.979 11.497 -2.302 1.00 87.69 110 GLN A N 1
ATOM 848 C CA . GLN A 1 110 ? 18.693 11.061 -2.818 1.00 87.69 110 GLN A CA 1
ATOM 849 C C . GLN A 1 110 ? 17.688 10.943 -1.680 1.00 87.69 110 GLN A C 1
ATOM 851 O O . GLN A 1 110 ? 17.981 10.416 -0.597 1.00 87.69 110 GLN A O 1
ATOM 856 N N . GLY A 1 111 ? 16.470 11.412 -1.951 1.00 91.75 111 GLY A N 1
ATOM 857 C CA . GLY A 1 111 ? 15.336 11.143 -1.085 1.00 91.75 111 GLY A CA 1
ATOM 858 C C . GLY A 1 111 ? 15.110 9.637 -0.996 1.00 91.75 111 GLY A C 1
ATOM 859 O O . GLY A 1 111 ? 15.249 8.904 -1.978 1.00 91.75 111 GLY A O 1
ATOM 860 N N . THR A 1 112 ? 14.796 9.177 0.204 1.00 93.62 112 THR A N 1
ATOM 861 C CA . THR A 1 112 ? 14.526 7.781 0.531 1.00 93.62 112 THR A CA 1
ATOM 862 C C . THR A 1 112 ? 13.192 7.715 1.252 1.00 93.62 112 THR A C 1
ATOM 864 O O . THR A 1 112 ? 12.939 8.519 2.150 1.00 93.62 112 THR A O 1
ATOM 867 N N . PHE A 1 113 ? 12.353 6.748 0.894 1.00 95.06 113 PHE A N 1
ATOM 868 C CA . PHE A 1 113 ? 11.105 6.502 1.601 1.00 95.06 113 PHE A CA 1
ATOM 869 C C . PHE A 1 113 ? 10.932 5.023 1.953 1.00 95.06 113 PHE A C 1
ATOM 871 O O . PHE A 1 113 ? 10.962 4.149 1.080 1.00 95.06 113 PHE A O 1
ATOM 878 N N . VAL A 1 114 ? 10.747 4.749 3.247 1.00 94.44 114 VAL A N 1
ATOM 879 C CA . VAL A 1 114 ? 10.422 3.414 3.768 1.00 94.44 114 VAL A CA 1
ATOM 880 C C . VAL A 1 114 ? 8.921 3.219 3.639 1.00 94.44 114 VAL A C 1
ATOM 882 O O . VAL A 1 114 ? 8.137 3.847 4.344 1.00 94.44 114 VAL A O 1
ATOM 885 N N . THR A 1 115 ? 8.519 2.350 2.718 1.00 94.88 115 THR A N 1
ATOM 886 C CA . THR A 1 115 ? 7.119 2.279 2.275 1.00 94.88 115 THR A CA 1
ATOM 887 C C . THR A 1 115 ? 6.180 1.654 3.305 1.00 94.88 115 THR A C 1
ATOM 889 O O . THR A 1 115 ? 4.990 1.967 3.310 1.00 94.88 115 THR A O 1
ATOM 892 N N . GLY A 1 116 ? 6.704 0.768 4.160 1.00 94.12 116 GLY A N 1
ATOM 893 C CA . GLY A 1 116 ? 5.911 -0.124 5.014 1.00 94.12 116 GLY A CA 1
ATOM 894 C C . GLY A 1 116 ? 5.372 -1.364 4.289 1.00 94.12 116 GLY A C 1
ATOM 895 O O . GLY A 1 116 ? 4.778 -2.232 4.930 1.00 94.12 116 GLY A O 1
ATOM 896 N N . ASP A 1 117 ? 5.600 -1.460 2.979 1.00 95.56 117 ASP A N 1
ATOM 897 C CA . ASP A 1 117 ? 5.169 -2.564 2.132 1.00 95.56 117 ASP A CA 1
ATOM 898 C C . ASP A 1 117 ? 6.202 -3.702 2.150 1.00 95.56 117 ASP A C 1
ATOM 900 O O . ASP A 1 117 ? 7.416 -3.478 2.146 1.00 95.56 117 ASP A O 1
ATOM 904 N N . LEU A 1 118 ? 5.696 -4.933 2.156 1.00 95.00 118 LEU A N 1
ATOM 905 C CA . LEU A 1 118 ? 6.468 -6.170 2.131 1.00 95.00 118 LEU A CA 1
ATOM 906 C C . LEU A 1 118 ? 6.338 -6.833 0.762 1.00 95.00 118 LEU A C 1
ATOM 908 O O . LEU A 1 118 ? 5.247 -6.865 0.179 1.00 95.00 118 LEU A O 1
ATOM 912 N N . ALA A 1 119 ? 7.429 -7.410 0.271 1.00 94.44 119 ALA A N 1
ATOM 913 C CA . ALA A 1 119 ? 7.447 -8.141 -0.984 1.00 94.44 119 ALA A CA 1
ATOM 914 C C . ALA A 1 119 ? 8.172 -9.483 -0.912 1.00 94.44 119 ALA A C 1
ATOM 916 O O . ALA A 1 119 ? 9.042 -9.708 -0.078 1.00 94.44 119 ALA A O 1
ATOM 917 N N . GLU A 1 120 ? 7.832 -10.351 -1.856 1.00 93.19 120 GLU A N 1
ATOM 918 C CA . GLU A 1 120 ? 8.548 -11.583 -2.169 1.00 93.19 120 GLU A CA 1
ATOM 919 C C . GLU A 1 120 ? 9.205 -11.440 -3.548 1.00 93.19 120 GLU A C 1
ATOM 921 O O . GLU A 1 120 ? 8.583 -10.942 -4.494 1.00 93.19 120 GLU A O 1
ATOM 926 N N . LEU A 1 121 ? 10.463 -11.867 -3.672 1.00 90.94 121 LEU A N 1
ATOM 927 C CA . LEU A 1 121 ? 11.182 -11.902 -4.943 1.00 90.94 121 LEU A CA 1
ATOM 928 C C . LEU A 1 121 ? 11.264 -13.345 -5.452 1.00 90.94 121 LEU A C 1
ATOM 930 O O . LEU A 1 121 ? 12.094 -14.128 -4.994 1.00 90.94 121 LEU A O 1
ATOM 934 N N . THR A 1 122 ? 10.457 -13.678 -6.457 1.00 87.75 122 THR A N 1
ATOM 935 C CA . THR A 1 122 ? 10.344 -15.051 -6.978 1.00 87.75 122 THR A CA 1
ATOM 936 C C . THR A 1 122 ? 10.688 -15.069 -8.459 1.00 87.75 122 THR A C 1
ATOM 938 O O . THR A 1 122 ? 10.042 -14.400 -9.271 1.00 87.75 122 THR A O 1
ATOM 941 N N . ALA A 1 123 ? 11.726 -15.824 -8.834 1.00 86.81 123 ALA A N 1
ATOM 942 C CA . ALA A 1 123 ? 12.207 -15.925 -10.217 1.00 86.81 123 ALA A CA 1
ATOM 943 C C . ALA A 1 123 ? 12.420 -14.550 -10.900 1.00 86.81 123 ALA A C 1
ATOM 945 O O . ALA A 1 123 ? 12.069 -14.355 -12.063 1.00 86.81 123 ALA A O 1
ATOM 946 N N . GLY A 1 124 ? 12.952 -13.574 -10.154 1.00 86.06 124 GLY A N 1
ATOM 947 C CA . GLY A 1 124 ? 13.225 -12.218 -10.649 1.00 86.06 124 GLY A CA 1
ATOM 948 C C . GLY A 1 124 ? 12.002 -11.300 -10.778 1.00 86.06 124 GLY A C 1
ATOM 949 O O . GLY A 1 124 ? 12.142 -10.190 -11.293 1.00 86.06 124 GLY A O 1
ATOM 950 N N . ASN A 1 125 ? 10.826 -11.736 -10.317 1.00 88.38 125 ASN A N 1
ATOM 951 C CA . ASN A 1 125 ? 9.604 -10.935 -10.255 1.00 88.38 125 ASN A CA 1
ATOM 952 C C . ASN A 1 125 ? 9.303 -10.533 -8.811 1.00 88.38 125 ASN A C 1
ATOM 954 O O . ASN A 1 125 ? 9.484 -11.338 -7.900 1.00 88.38 125 ASN A O 1
ATOM 958 N N . LEU A 1 126 ? 8.833 -9.299 -8.620 1.00 92.12 126 LEU A N 1
ATOM 959 C CA . LEU A 1 126 ? 8.577 -8.724 -7.306 1.00 92.12 126 LEU A CA 1
ATOM 960 C C . LEU A 1 126 ? 7.077 -8.732 -7.012 1.00 92.12 126 LEU A C 1
ATOM 962 O O . LEU A 1 126 ? 6.303 -8.079 -7.713 1.00 92.12 126 LEU A O 1
ATOM 966 N N . TYR A 1 127 ? 6.666 -9.445 -5.972 1.00 92.75 127 TYR A N 1
ATOM 967 C CA . TYR A 1 127 ? 5.265 -9.604 -5.595 1.00 92.75 127 TYR A CA 1
ATOM 968 C C . TYR A 1 127 ? 4.986 -8.888 -4.284 1.00 92.75 127 TYR A C 1
ATOM 970 O O . TYR A 1 127 ? 5.654 -9.137 -3.289 1.00 92.75 127 TYR A O 1
ATOM 978 N N . PHE A 1 128 ? 3.984 -8.011 -4.271 1.00 93.81 128 PHE A N 1
ATOM 979 C CA . PHE A 1 128 ? 3.515 -7.372 -3.043 1.00 93.81 128 PHE A CA 1
ATOM 980 C C . PHE A 1 128 ? 2.792 -8.393 -2.152 1.00 93.81 128 PHE A C 1
ATOM 982 O O . PHE A 1 128 ? 1.834 -9.028 -2.602 1.00 93.81 128 PHE A O 1
ATOM 989 N N . GLN A 1 129 ? 3.220 -8.500 -0.893 1.00 93.44 129 GLN A N 1
ATOM 990 C CA . GLN A 1 129 ? 2.731 -9.479 0.087 1.00 93.44 129 GLN A CA 1
ATOM 991 C C . GLN A 1 129 ? 1.963 -8.853 1.258 1.00 93.44 129 GLN A C 1
ATOM 993 O O . GLN A 1 129 ? 1.436 -9.565 2.111 1.00 93.44 129 GLN A O 1
ATOM 998 N N . GLY A 1 130 ? 1.839 -7.526 1.292 1.00 92.06 130 GLY A N 1
ATOM 999 C CA . GLY A 1 130 ? 1.086 -6.816 2.320 1.00 92.06 130 GLY A CA 1
ATOM 1000 C C . GLY A 1 130 ? 1.899 -5.705 2.959 1.00 92.06 130 GLY A C 1
ATOM 1001 O O . GLY A 1 130 ? 2.911 -5.264 2.421 1.00 92.06 130 GLY A O 1
ATOM 1002 N N . ARG A 1 131 ? 1.433 -5.253 4.120 1.00 92.88 131 ARG A N 1
ATOM 1003 C CA . ARG A 1 131 ? 2.089 -4.217 4.915 1.00 92.88 131 ARG A CA 1
ATOM 1004 C C . ARG A 1 131 ? 2.524 -4.770 6.256 1.00 92.88 131 ARG A C 1
ATOM 1006 O O . ARG A 1 131 ? 1.891 -5.681 6.789 1.00 92.88 131 ARG A O 1
ATOM 1013 N N . LYS A 1 132 ? 3.601 -4.206 6.798 1.00 91.38 132 LYS A N 1
ATOM 1014 C CA . LYS A 1 132 ? 4.053 -4.511 8.164 1.00 91.38 132 LYS A CA 1
ATOM 1015 C C . LYS A 1 132 ? 3.320 -3.707 9.236 1.00 91.38 132 LYS A C 1
ATOM 1017 O O . LYS A 1 132 ? 3.392 -4.058 10.409 1.00 91.38 132 LYS A O 1
ATOM 1022 N N . ASP A 1 133 ? 2.662 -2.626 8.833 1.00 91.69 133 ASP A N 1
ATOM 1023 C CA . ASP A 1 133 ? 1.868 -1.755 9.692 1.00 91.69 133 ASP A CA 1
ATOM 1024 C C . ASP A 1 133 ? 0.359 -2.029 9.540 1.00 91.69 133 ASP A C 1
ATOM 1026 O O . ASP A 1 133 ? -0.068 -2.979 8.884 1.00 91.69 133 ASP A O 1
ATOM 1030 N N . ARG A 1 134 ? -0.462 -1.206 10.202 1.00 92.44 134 ARG A N 1
ATOM 1031 C CA . ARG A 1 134 ? -1.930 -1.319 10.216 1.00 92.44 134 ARG A CA 1
ATOM 1032 C C . ARG A 1 134 ? -2.604 -0.481 9.122 1.00 92.44 134 ARG A C 1
ATOM 1034 O O . ARG A 1 134 ? -3.794 -0.194 9.233 1.00 92.44 134 ARG A O 1
ATOM 1041 N N . GLN A 1 135 ? -1.882 -0.064 8.087 1.00 91.81 135 GLN A N 1
ATOM 1042 C CA . GLN A 1 135 ? -2.480 0.625 6.948 1.00 91.81 135 GLN A CA 1
ATOM 1043 C C . GLN A 1 135 ? -3.099 -0.390 5.985 1.00 91.81 135 GLN A C 1
ATOM 1045 O O . GLN A 1 135 ? -2.532 -1.448 5.707 1.00 91.81 135 GLN A O 1
ATOM 1050 N N . VAL A 1 136 ? -4.259 -0.057 5.427 1.00 91.94 136 VAL A N 1
ATOM 1051 C CA . VAL A 1 136 ? -4.939 -0.903 4.442 1.00 91.94 136 VAL A CA 1
ATOM 1052 C C . VAL A 1 136 ? -5.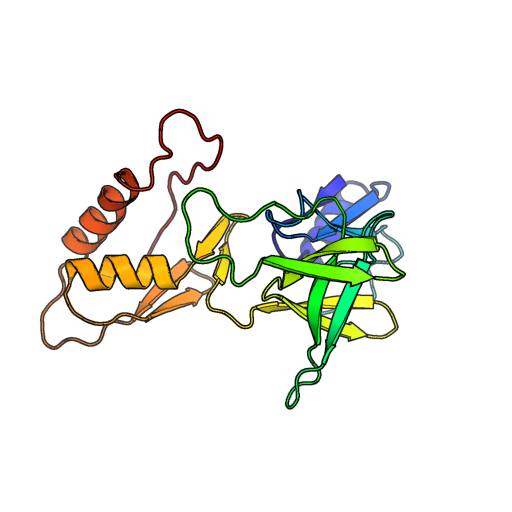359 -0.108 3.218 1.00 91.94 136 VAL A C 1
ATOM 1054 O O . VAL A 1 136 ? -5.477 1.119 3.252 1.00 91.94 136 VAL A O 1
ATOM 1057 N N . LYS A 1 137 ? -5.634 -0.830 2.128 1.00 90.25 137 LYS A N 1
ATOM 1058 C CA . LYS A 1 137 ? -6.344 -0.283 0.976 1.00 90.25 137 LYS A CA 1
ATOM 1059 C C . LYS A 1 137 ? -7.686 -0.965 0.786 1.00 90.25 137 LYS A C 1
ATOM 1061 O O . LYS A 1 137 ? -7.787 -2.189 0.869 1.00 90.25 137 LYS A O 1
ATOM 1066 N N . ARG A 1 138 ? -8.714 -0.150 0.558 1.00 88.00 138 ARG A N 1
ATOM 1067 C CA . ARG A 1 138 ? -10.066 -0.612 0.250 1.00 88.00 138 ARG A CA 1
ATOM 1068 C C . ARG A 1 138 ? -10.655 0.261 -0.839 1.00 88.00 138 ARG A C 1
ATOM 1070 O O . ARG A 1 138 ? -10.792 1.466 -0.645 1.00 88.00 138 ARG A O 1
ATOM 1077 N N . ASN A 1 139 ? -11.055 -0.351 -1.949 1.00 88.31 139 ASN A N 1
ATOM 1078 C CA . ASN A 1 139 ? -11.668 0.351 -3.081 1.00 88.31 139 ASN A CA 1
ATOM 1079 C C . ASN A 1 139 ? -10.772 1.499 -3.594 1.00 88.31 139 ASN A C 1
ATOM 1081 O O . ASN A 1 139 ? -11.260 2.582 -3.909 1.00 88.31 139 ASN A O 1
ATOM 1085 N N . GLY A 1 140 ? -9.454 1.287 -3.603 1.00 86.56 140 GLY A N 1
ATOM 1086 C CA . GLY A 1 140 ? -8.457 2.295 -3.976 1.00 86.56 140 GLY A CA 1
ATOM 1087 C C . GLY A 1 140 ? -8.115 3.346 -2.909 1.00 86.56 140 GLY A C 1
ATOM 1088 O O . GLY A 1 140 ? -7.187 4.125 -3.124 1.00 86.56 140 GLY A O 1
ATOM 1089 N N . TYR A 1 141 ? -8.786 3.366 -1.754 1.00 88.19 141 TYR A N 1
ATOM 1090 C CA . TYR A 1 141 ? -8.512 4.329 -0.683 1.00 88.19 141 TYR A CA 1
ATOM 1091 C C . TYR A 1 141 ? -7.507 3.792 0.330 1.00 88.19 141 TYR A C 1
ATOM 1093 O O . TYR A 1 141 ? -7.656 2.666 0.799 1.00 88.19 141 TYR A O 1
ATOM 1101 N N . ARG A 1 142 ? -6.520 4.616 0.695 1.00 89.69 142 ARG A N 1
ATOM 1102 C CA . ARG A 1 142 ? -5.598 4.368 1.812 1.00 89.69 142 ARG A CA 1
ATOM 1103 C C . ARG A 1 142 ? -6.299 4.719 3.122 1.00 89.69 142 ARG A C 1
ATOM 1105 O O . ARG A 1 142 ? -6.790 5.836 3.262 1.00 89.69 142 ARG A O 1
ATOM 1112 N N . VAL A 1 143 ? -6.347 3.768 4.047 1.00 90.06 143 VAL A N 1
ATOM 1113 C CA . VAL A 1 143 ? -6.960 3.935 5.368 1.00 90.06 143 VAL A CA 1
ATOM 1114 C C . VAL A 1 143 ? -5.945 3.539 6.429 1.00 90.06 143 VAL A C 1
ATOM 1116 O O . VAL A 1 143 ? -5.444 2.413 6.419 1.00 90.06 143 VAL A O 1
ATOM 1119 N N . GLU A 1 144 ? -5.673 4.452 7.354 1.00 91.00 144 GLU A N 1
ATOM 1120 C CA . GLU A 1 144 ? -4.879 4.176 8.548 1.00 91.00 144 GLU A CA 1
ATOM 1121 C C . GLU A 1 144 ? -5.817 3.643 9.637 1.00 91.00 144 GLU A C 1
ATOM 1123 O O . GLU A 1 144 ? -6.618 4.390 10.198 1.00 91.00 144 GLU A O 1
ATOM 1128 N N . LEU A 1 145 ? -5.763 2.342 9.947 1.00 91.94 145 LEU A N 1
ATOM 1129 C CA . LEU A 1 145 ? -6.708 1.755 10.911 1.00 91.94 145 LEU A CA 1
ATOM 1130 C C . LEU A 1 145 ? -6.552 2.344 12.319 1.00 91.94 145 LEU A C 1
ATOM 1132 O O . LEU A 1 145 ? -7.536 2.449 13.043 1.00 91.94 145 LEU A O 1
ATOM 1136 N N . GLY A 1 146 ? -5.346 2.796 12.673 1.00 90.44 146 GLY A N 1
ATOM 1137 C CA . GLY A 1 146 ? -5.097 3.498 13.932 1.00 90.44 146 GLY A CA 1
ATOM 1138 C C . GLY A 1 146 ? -5.840 4.834 14.052 1.00 90.44 146 GLY A C 1
ATOM 1139 O O . GLY A 1 146 ? -6.189 5.226 15.159 1.00 90.44 146 GLY A O 1
ATOM 1140 N N . GLU A 1 147 ? -6.141 5.514 12.938 1.00 89.69 147 GLU A N 1
ATOM 1141 C CA . GLU A 1 147 ? -6.970 6.728 12.960 1.00 89.69 147 GLU A CA 1
ATOM 1142 C C . GLU A 1 147 ? -8.421 6.382 13.319 1.00 89.69 147 GLU A C 1
ATOM 1144 O O . GLU A 1 147 ? -9.049 7.067 14.125 1.00 89.69 147 GLU A O 1
ATOM 1149 N N . VAL A 1 148 ? -8.946 5.280 12.775 1.00 90.88 148 VAL A N 1
ATOM 1150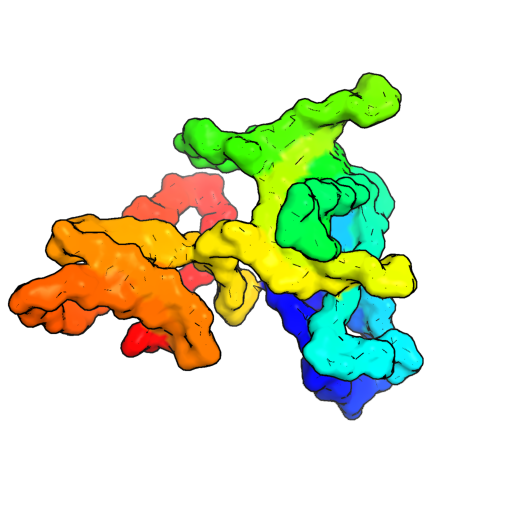 C CA . VAL A 1 148 ? -10.280 4.777 13.137 1.00 90.88 148 VAL A CA 1
ATOM 1151 C C . VAL A 1 148 ? -10.315 4.401 14.619 1.00 90.88 148 VAL A C 1
ATOM 1153 O O . VAL A 1 148 ? -11.216 4.836 15.338 1.00 90.88 148 VAL A O 1
ATOM 1156 N N . ASP A 1 149 ? -9.301 3.666 15.086 1.00 92.06 149 ASP A N 1
ATOM 1157 C CA . ASP A 1 149 ? -9.171 3.262 16.490 1.00 92.06 149 ASP A CA 1
ATOM 1158 C C . ASP A 1 149 ? -9.105 4.478 17.428 1.00 92.06 149 ASP A C 1
ATOM 1160 O O . ASP A 1 149 ? -9.740 4.489 18.487 1.00 92.06 149 ASP A O 1
ATOM 1164 N N . PHE A 1 150 ? -8.383 5.530 17.025 1.00 92.56 150 PHE A N 1
ATOM 1165 C CA . PHE A 1 150 ? -8.286 6.787 17.765 1.00 92.56 150 PHE A CA 1
ATOM 1166 C C . PHE A 1 150 ? -9.657 7.444 17.946 1.00 92.56 150 PHE A C 1
ATOM 1168 O O . PHE A 1 150 ? -10.022 7.776 19.072 1.00 92.56 150 PHE A O 1
ATOM 1175 N N . TRP A 1 151 ? -10.446 7.590 16.879 1.00 92.06 151 TRP A N 1
ATOM 1176 C CA . TRP A 1 151 ? -11.751 8.257 16.965 1.00 92.06 151 TRP A CA 1
ATOM 1177 C C . TRP A 1 151 ? -12.797 7.457 17.743 1.00 92.06 151 TRP A C 1
ATOM 1179 O O . TRP A 1 151 ? -13.648 8.056 18.406 1.00 92.06 151 TRP A O 1
ATOM 1189 N N . ILE A 1 152 ? -12.737 6.124 17.683 1.00 91.81 152 ILE A N 1
ATOM 1190 C CA . ILE A 1 152 ? -13.572 5.252 18.521 1.00 91.81 152 ILE A CA 1
ATOM 1191 C C . ILE A 1 152 ? -13.171 5.413 19.991 1.00 91.81 152 ILE A C 1
ATOM 1193 O O . ILE A 1 152 ? -14.036 5.611 20.846 1.00 91.81 152 ILE A O 1
ATOM 1197 N N . THR A 1 153 ? -11.866 5.387 20.273 1.00 92.56 153 THR A N 1
ATOM 1198 C CA . THR A 1 153 ? -11.326 5.551 21.630 1.00 92.56 153 THR A CA 1
ATOM 1199 C C . THR A 1 153 ? -11.639 6.934 22.193 1.00 92.56 153 THR A C 1
ATOM 1201 O O . THR A 1 153 ? -11.970 7.059 23.369 1.00 92.56 153 THR A O 1
ATOM 1204 N N . ASP A 1 154 ? -11.598 7.983 21.372 1.00 93.00 154 ASP A N 1
ATOM 1205 C CA . ASP A 1 154 ? -11.943 9.331 21.814 1.00 93.00 154 ASP A CA 1
ATOM 1206 C C . ASP A 1 154 ? -13.423 9.455 22.204 1.00 93.00 154 ASP A C 1
ATOM 1208 O O . ASP A 1 154 ? -13.743 10.141 23.171 1.00 93.00 154 ASP A O 1
ATOM 1212 N N . PHE A 1 155 ? -14.327 8.749 21.527 1.00 91.94 155 PHE A N 1
ATOM 1213 C CA . PHE A 1 155 ? -15.746 8.775 21.880 1.00 91.94 155 PHE A CA 1
ATOM 1214 C C . PHE A 1 155 ? -16.070 7.907 23.094 1.00 91.94 155 PHE A C 1
ATOM 1216 O O . PHE A 1 155 ? -16.660 8.384 24.061 1.00 91.94 155 PHE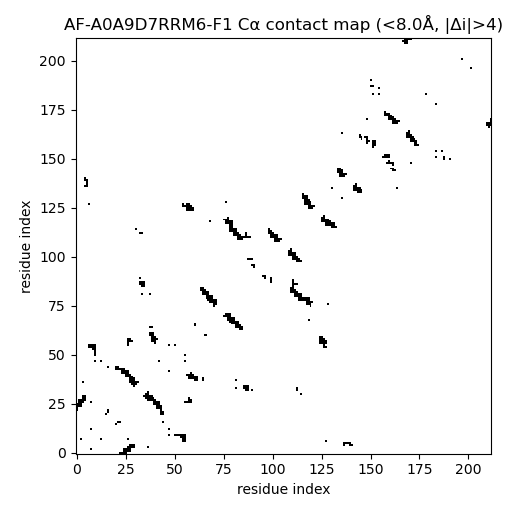 A O 1
ATOM 1223 N N . LEU A 1 156 ? -15.673 6.633 23.049 1.00 92.44 156 LEU A N 1
ATOM 1224 C CA . LEU A 1 156 ? -16.072 5.642 24.050 1.00 92.44 156 LEU A CA 1
ATOM 1225 C C . LEU A 1 156 ? -15.154 5.615 25.276 1.00 92.44 156 LEU A C 1
ATOM 1227 O O . LEU A 1 156 ? -15.482 4.969 26.264 1.00 92.44 156 LEU A O 1
ATOM 1231 N N . LYS A 1 157 ? -13.987 6.266 25.204 1.00 94.19 157 LYS A N 1
ATOM 1232 C CA . LYS A 1 157 ? -12.931 6.233 26.232 1.00 94.19 157 LYS A CA 1
ATOM 1233 C C . LYS A 1 157 ? -12.433 4.818 26.569 1.00 94.19 157 LYS A C 1
ATOM 1235 O O . LYS A 1 157 ? -11.811 4.613 27.607 1.00 94.19 157 LYS A O 1
ATOM 1240 N N . VAL A 1 158 ? -12.640 3.865 25.658 1.00 92.38 158 VAL A N 1
ATOM 1241 C CA . VAL A 1 158 ? -12.128 2.489 25.718 1.00 92.38 158 VAL A CA 1
ATOM 1242 C C . VAL A 1 158 ? -11.309 2.178 24.474 1.00 92.38 158 VAL A C 1
ATOM 1244 O O . VAL A 1 158 ? -11.571 2.716 23.398 1.00 92.38 158 VAL A O 1
ATOM 1247 N N . ALA A 1 159 ? -10.311 1.308 24.620 1.00 92.38 159 ALA A N 1
ATOM 1248 C CA . ALA A 1 159 ? -9.481 0.891 23.500 1.00 92.38 159 ALA A CA 1
ATOM 1249 C C . ALA A 1 159 ? -10.307 0.132 22.452 1.00 92.38 159 ALA A C 1
ATOM 1251 O O . ALA A 1 159 ? -11.246 -0.600 22.773 1.00 92.38 159 ALA A O 1
ATOM 1252 N N . SER A 1 160 ? -9.914 0.282 21.191 1.00 92.75 160 SER A N 1
ATOM 1253 C CA . SER A 1 160 ? -10.496 -0.458 20.077 1.00 92.75 160 SER A CA 1
ATOM 1254 C C . SER A 1 160 ? -9.414 -0.963 19.132 1.00 92.75 160 SER A C 1
ATOM 1256 O O . SER A 1 160 ? -8.309 -0.418 19.079 1.00 92.75 160 SER A O 1
ATOM 1258 N N . ALA A 1 161 ? -9.734 -2.033 18.410 1.00 94.50 161 ALA A N 1
ATOM 1259 C CA . ALA A 1 161 ? -8.875 -2.590 17.379 1.00 94.50 161 ALA A CA 1
ATOM 1260 C C . ALA A 1 161 ? -9.680 -2.840 16.102 1.00 94.50 161 ALA A C 1
ATOM 1262 O O . ALA A 1 161 ? -10.501 -3.756 16.028 1.00 94.50 161 ALA A O 1
ATOM 1263 N N . THR A 1 162 ? -9.416 -2.041 15.075 1.00 94.00 162 THR A N 1
ATOM 1264 C CA . THR A 1 162 ? -10.061 -2.145 13.767 1.00 94.00 162 THR A CA 1
ATOM 1265 C C . THR A 1 162 ? -9.272 -3.078 12.859 1.00 94.00 162 THR A C 1
ATOM 1267 O O . THR A 1 162 ? -8.038 -3.089 12.866 1.00 94.00 162 THR A O 1
ATOM 1270 N N . VAL A 1 163 ? -9.982 -3.865 12.056 1.00 93.38 163 VAL A N 1
ATOM 1271 C CA . VAL A 1 163 ? -9.422 -4.719 11.005 1.00 93.38 163 VAL A CA 1
ATOM 1272 C C . VAL A 1 163 ? -10.221 -4.568 9.715 1.00 93.38 163 VAL A C 1
ATOM 1274 O O . VAL A 1 163 ? -11.414 -4.264 9.732 1.00 93.38 163 VAL A O 1
ATOM 1277 N N . LEU A 1 164 ? -9.573 -4.822 8.578 1.00 91.25 164 LEU A N 1
ATOM 1278 C CA . LEU A 1 164 ? -10.249 -4.950 7.291 1.00 91.25 164 LEU A CA 1
ATOM 1279 C C . LEU A 1 164 ? -10.590 -6.418 7.025 1.00 91.25 164 LEU A C 1
ATOM 1281 O O . LEU A 1 164 ? -9.704 -7.266 6.943 1.00 91.25 164 LEU A O 1
ATOM 1285 N N . ILE A 1 165 ? -11.872 -6.700 6.807 1.00 89.06 165 ILE A N 1
ATOM 1286 C CA . ILE A 1 165 ? -12.360 -7.986 6.302 1.00 89.06 165 ILE A CA 1
ATOM 1287 C C . ILE A 1 165 ? -13.006 -7.809 4.923 1.00 89.06 165 ILE A C 1
ATOM 1289 O O . ILE A 1 165 ? -13.146 -6.703 4.397 1.00 89.06 165 ILE A O 1
ATOM 1293 N N . LYS A 1 166 ? -13.449 -8.912 4.306 1.00 85.75 166 LYS A N 1
ATOM 1294 C CA . LYS A 1 166 ? -14.117 -8.865 2.995 1.00 85.75 166 LYS A CA 1
ATOM 1295 C C . LYS A 1 166 ? -15.336 -7.928 2.998 1.00 85.75 166 LYS A C 1
ATOM 1297 O O . LYS A 1 166 ? -15.503 -7.169 2.041 1.00 85.75 166 LYS A O 1
ATOM 1302 N N . ALA A 1 167 ? -16.144 -7.968 4.059 1.00 86.81 167 ALA A N 1
ATOM 1303 C CA . ALA A 1 167 ? -17.359 -7.164 4.192 1.00 86.81 167 ALA A CA 1
ATOM 1304 C C . ALA A 1 167 ? -17.078 -5.664 4.398 1.00 86.81 167 ALA A C 1
ATOM 1306 O O . ALA A 1 167 ? -17.808 -4.840 3.856 1.00 86.81 167 ALA A O 1
ATOM 1307 N N . GLY A 1 168 ? -15.994 -5.303 5.088 1.00 88.12 168 GLY A N 1
ATOM 1308 C CA . GLY A 1 168 ? -15.697 -3.915 5.429 1.00 88.12 168 GLY A CA 1
ATOM 1309 C C . GLY A 1 168 ? -14.699 -3.793 6.575 1.00 88.12 168 GLY A C 1
ATOM 1310 O O . GLY A 1 168 ? -13.969 -4.739 6.875 1.00 88.12 168 GLY A O 1
ATOM 1311 N N . LEU A 1 169 ? -14.668 -2.611 7.186 1.00 90.75 169 LEU A N 1
ATOM 1312 C CA . LEU A 1 169 ? -13.922 -2.362 8.415 1.00 90.75 169 LEU A CA 1
ATOM 1313 C C . LEU A 1 169 ? -14.762 -2.812 9.609 1.00 90.75 169 LEU A C 1
ATOM 1315 O O . LEU A 1 169 ? -15.925 -2.433 9.709 1.00 90.75 169 LEU A O 1
ATOM 1319 N N . VAL A 1 170 ? -14.160 -3.587 10.506 1.00 92.62 170 VAL A N 1
ATOM 1320 C CA . VAL A 1 170 ? -14.792 -4.065 11.741 1.00 92.62 170 VAL A CA 1
ATOM 1321 C C . VAL A 1 170 ? -13.914 -3.664 12.914 1.00 92.62 170 VAL A C 1
ATOM 1323 O O . VAL A 1 170 ? -12.714 -3.932 12.890 1.00 92.62 170 VAL A O 1
ATOM 1326 N N . ALA A 1 171 ? -14.510 -3.030 13.923 1.00 92.50 171 ALA A N 1
ATOM 1327 C CA . ALA A 1 171 ? -13.836 -2.644 15.156 1.00 92.50 171 ALA A CA 1
ATOM 1328 C C . ALA A 1 171 ? -14.217 -3.593 16.295 1.00 92.50 171 ALA A C 1
ATOM 1330 O O . ALA A 1 171 ? -15.399 -3.810 16.559 1.00 92.50 171 ALA A O 1
ATOM 1331 N N . PHE A 1 172 ? -13.211 -4.139 16.974 1.00 93.50 172 PHE A N 1
ATOM 1332 C CA . PHE A 1 172 ? -13.377 -4.901 18.208 1.00 93.50 172 PHE A CA 1
ATOM 1333 C C . PHE A 1 172 ? -13.197 -3.968 19.401 1.00 93.50 172 PHE A C 1
ATOM 1335 O O . PHE A 1 172 ? -12.215 -3.226 19.461 1.00 93.50 172 PHE A O 1
ATOM 1342 N N . ILE A 1 173 ? -14.154 -3.998 20.327 1.00 93.38 173 ILE A N 1
ATOM 1343 C CA . ILE A 1 173 ? -14.200 -3.129 21.504 1.00 93.38 173 ILE A CA 1
ATOM 1344 C C . ILE A 1 173 ? -14.517 -4.010 22.710 1.00 93.38 173 ILE A C 1
ATOM 1346 O O . ILE A 1 173 ? -15.515 -4.730 22.703 1.00 93.38 173 ILE A O 1
ATOM 1350 N N . GLU A 1 174 ? -13.670 -3.958 23.734 1.00 91.38 174 GLU A N 1
ATOM 1351 C CA . GLU A 1 174 ? -13.889 -4.660 24.999 1.00 91.38 174 GLU A CA 1
ATOM 1352 C C . GLU A 1 174 ? -14.435 -3.671 26.031 1.00 91.38 174 GLU A C 1
ATOM 1354 O O . GLU A 1 174 ? -13.773 -2.698 26.388 1.00 91.38 174 GLU A O 1
ATOM 1359 N N . THR A 1 175 ? -15.671 -3.888 26.485 1.00 91.12 175 THR A N 1
ATOM 1360 C CA . THR A 1 175 ? -16.319 -3.034 27.485 1.00 91.12 175 THR A CA 1
ATOM 1361 C C . THR A 1 175 ? -17.391 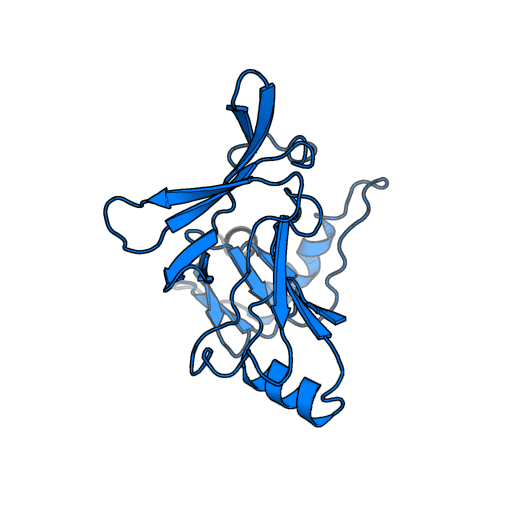-3.800 28.258 1.00 91.12 175 THR A C 1
ATOM 1363 O O . THR A 1 175 ? -17.995 -4.741 27.741 1.00 91.12 175 THR A O 1
ATOM 1366 N N . SER A 1 176 ? -17.634 -3.389 29.503 1.00 89.62 176 SER A N 1
ATOM 1367 C CA . SER A 1 176 ? -18.783 -3.824 30.306 1.00 89.62 176 SER A CA 1
ATOM 1368 C C . SER A 1 176 ? -20.033 -2.969 30.074 1.00 89.62 176 SER A C 1
ATOM 1370 O O . SER A 1 176 ? -21.113 -3.314 30.552 1.00 89.62 176 SER A O 1
ATOM 1372 N N . GLU A 1 177 ? -19.890 -1.834 29.389 1.00 90.44 177 GLU A N 1
ATOM 1373 C CA . GLU A 1 177 ? -20.978 -0.902 29.109 1.00 90.44 177 GLU A CA 1
ATOM 1374 C C . GLU A 1 177 ? -21.689 -1.249 27.798 1.00 90.44 177 GLU A C 1
ATOM 1376 O O . GLU A 1 177 ? -21.106 -1.795 26.863 1.00 90.44 177 GLU A O 1
ATOM 1381 N N . THR A 1 178 ? -22.976 -0.913 27.709 1.00 90.12 178 THR A N 1
ATOM 1382 C CA . THR A 1 178 ? -23.714 -1.061 26.450 1.00 90.12 178 THR A CA 1
ATOM 1383 C C . THR A 1 178 ? -23.361 0.092 25.518 1.00 90.12 178 THR A C 1
ATOM 1385 O O . THR A 1 178 ? -23.565 1.252 25.865 1.00 90.12 178 THR A O 1
ATOM 1388 N N . ILE A 1 179 ? -22.869 -0.223 24.320 1.00 90.25 179 ILE A N 1
ATOM 1389 C CA . ILE A 1 179 ? -22.538 0.778 23.301 1.00 90.25 179 ILE A CA 1
ATOM 1390 C C . ILE A 1 179 ? -23.770 1.053 22.435 1.00 90.25 179 ILE A C 1
ATOM 1392 O O . ILE A 1 179 ? -24.344 0.140 21.842 1.00 90.25 179 ILE A O 1
ATOM 1396 N N . SER A 1 180 ? -24.140 2.327 22.295 1.00 91.50 180 SER A N 1
ATOM 1397 C CA . SER A 1 180 ? -25.101 2.758 21.278 1.00 91.50 180 SER A CA 1
ATOM 1398 C C . SER A 1 180 ? -24.424 2.815 19.908 1.00 91.50 180 SER A C 1
ATOM 1400 O O . SER A 1 180 ? -23.684 3.751 19.595 1.00 91.50 180 SER A O 1
ATOM 1402 N N . GLU A 1 181 ? -24.689 1.821 19.057 1.00 88.00 181 GLU A N 1
ATOM 1403 C CA . GLU A 1 181 ? -24.145 1.795 17.692 1.00 88.00 181 GLU A CA 1
ATOM 1404 C C . GLU A 1 181 ? -24.541 3.032 16.875 1.00 88.00 181 GLU A C 1
ATOM 1406 O O . GLU A 1 181 ? -23.759 3.519 16.060 1.00 88.00 181 GLU A O 1
ATOM 1411 N N . VAL A 1 182 ? -25.753 3.554 17.082 1.00 89.56 182 VAL A N 1
ATOM 1412 C CA . VAL A 1 182 ? -26.259 4.724 16.350 1.00 89.56 182 VAL A CA 1
ATOM 1413 C C . VAL A 1 182 ? -25.460 5.973 16.712 1.00 89.56 182 VAL A C 1
ATOM 1415 O O . VAL A 1 182 ? -25.053 6.721 15.823 1.00 89.56 182 VAL A O 1
ATOM 1418 N N . GLU A 1 183 ? -25.201 6.191 18.001 1.00 91.25 183 GLU A N 1
ATOM 1419 C CA . GLU A 1 183 ? -24.419 7.340 18.466 1.00 91.25 183 GLU A CA 1
ATOM 1420 C C . GLU A 1 183 ? -22.968 7.245 18.004 1.00 91.25 183 GLU A C 1
ATOM 1422 O O . GLU A 1 183 ? -22.443 8.220 17.465 1.00 91.25 183 GLU A O 1
ATOM 1427 N N . LEU A 1 184 ? -22.359 6.058 18.102 1.00 88.75 184 LEU A N 1
ATOM 1428 C CA . LEU A 1 184 ? -21.001 5.824 17.615 1.00 88.75 184 LEU A CA 1
ATOM 1429 C C . LEU A 1 184 ? -20.890 6.082 16.105 1.00 88.75 184 LEU A C 1
ATOM 1431 O O . LEU A 1 184 ? -19.965 6.755 15.650 1.00 88.75 184 LEU A O 1
ATOM 1435 N N . ARG A 1 185 ? -21.846 5.600 15.303 1.00 86.31 185 ARG A N 1
ATOM 1436 C CA . ARG A 1 185 ? -21.855 5.850 13.852 1.00 86.31 185 ARG A CA 1
ATOM 1437 C C . ARG A 1 185 ? -22.044 7.328 13.528 1.00 86.31 185 ARG A C 1
ATOM 1439 O O . ARG A 1 185 ? -21.367 7.840 12.636 1.00 86.31 185 ARG A O 1
ATOM 1446 N N . ASN A 1 186 ? -22.928 8.016 14.249 1.00 88.44 186 ASN A N 1
ATOM 1447 C CA . ASN A 1 186 ? -23.136 9.451 14.077 1.00 88.44 186 ASN A CA 1
ATOM 1448 C C . ASN A 1 186 ? -21.864 10.234 14.414 1.00 88.44 186 ASN A C 1
ATOM 1450 O O . ASN A 1 186 ? -21.460 11.081 13.616 1.00 88.44 186 ASN A O 1
ATOM 1454 N N . TRP A 1 187 ? -21.201 9.895 15.523 1.00 87.94 187 TRP A N 1
ATOM 1455 C CA . TRP A 1 187 ? -19.906 10.453 15.898 1.00 87.94 187 TRP A CA 1
ATOM 1456 C C . TRP A 1 187 ? -18.875 10.262 14.787 1.00 87.94 187 TRP A C 1
ATOM 1458 O O . TRP A 1 187 ? -18.387 11.247 14.239 1.00 87.94 187 TRP A O 1
ATOM 1468 N N . LEU A 1 188 ? -18.625 9.018 14.366 1.00 86.56 188 LEU A N 1
ATOM 1469 C CA . LEU A 1 188 ? -17.638 8.719 13.325 1.00 86.56 188 LEU A CA 1
ATOM 1470 C C . LEU A 1 188 ? -17.958 9.453 12.014 1.00 86.56 188 LEU A C 1
ATOM 1472 O O . LEU A 1 188 ? -17.070 10.037 11.402 1.00 86.56 188 LEU A O 1
ATOM 1476 N N . SER A 1 189 ? -19.231 9.517 11.611 1.00 84.12 189 SER A N 1
ATOM 1477 C CA . SER A 1 189 ? -19.647 10.249 10.405 1.00 84.12 189 SER A CA 1
ATOM 1478 C C . SER A 1 189 ? -19.489 11.776 10.510 1.00 84.12 189 SER A C 1
ATOM 1480 O O . SER A 1 189 ? -19.325 12.453 9.491 1.00 84.12 189 SER A O 1
ATOM 1482 N N . GLY A 1 190 ? -19.553 12.324 11.727 1.00 72.69 190 GLY A N 1
ATOM 1483 C CA . GLY A 1 190 ? -19.438 13.752 12.017 1.00 72.69 190 GLY A CA 1
ATOM 1484 C C . GLY A 1 190 ? -17.994 14.220 12.204 1.00 72.69 190 GLY A C 1
ATOM 1485 O O . GLY A 1 190 ? -17.644 15.303 11.725 1.00 72.69 190 GLY A O 1
ATOM 1486 N N . SER A 1 191 ? -17.153 13.397 12.833 1.00 57.66 191 SER A N 1
ATOM 1487 C CA . SER A 1 191 ? -15.759 13.711 13.183 1.00 57.66 191 SER A CA 1
ATOM 1488 C C . SER A 1 191 ? -14.844 13.866 11.964 1.00 57.66 191 SER A C 1
ATOM 1490 O O . SER A 1 191 ? -13.893 14.647 12.007 1.00 57.66 191 SER A O 1
ATOM 1492 N N . TRP A 1 192 ? -15.199 13.277 10.812 1.00 52.78 192 TRP A N 1
ATOM 1493 C CA . TRP A 1 192 ? -14.502 13.523 9.535 1.00 52.78 192 TRP A CA 1
ATOM 1494 C C . TRP A 1 192 ? -14.581 14.974 9.029 1.00 52.78 192 TRP A C 1
ATOM 1496 O O . TRP A 1 192 ? -13.916 15.330 8.056 1.00 52.78 192 TRP A O 1
ATOM 1506 N N . LYS A 1 193 ? -15.363 15.851 9.674 1.00 43.94 193 LYS A N 1
ATOM 1507 C CA . LYS A 1 193 ? -15.381 17.284 9.344 1.00 43.94 193 LYS A CA 1
ATOM 1508 C C . LYS A 1 193 ? -14.154 18.055 9.855 1.00 43.94 193 LYS A C 1
ATOM 1510 O O . LYS A 1 193 ? -13.992 19.202 9.438 1.00 43.94 193 LYS A O 1
ATOM 1515 N N . LEU A 1 194 ? -13.284 17.458 10.681 1.00 35.94 194 LEU A N 1
ATOM 1516 C CA . LEU A 1 194 ? -12.114 18.135 11.268 1.00 35.94 194 LEU A CA 1
ATOM 1517 C C . LEU A 1 194 ? -10.755 17.786 10.632 1.00 35.94 194 LEU A C 1
ATOM 1519 O O . LEU A 1 194 ? -9.803 18.528 10.841 1.00 35.94 194 LEU A O 1
ATOM 1523 N N . THR A 1 195 ? -10.669 16.783 9.752 1.00 40.34 195 THR A N 1
ATOM 1524 C CA . THR A 1 195 ? -9.522 16.591 8.832 1.00 40.34 195 THR A CA 1
ATOM 1525 C C . THR A 1 195 ? -9.740 17.260 7.470 1.00 40.34 195 THR A C 1
ATOM 1527 O O . THR A 1 195 ? -9.091 16.934 6.474 1.00 40.34 195 THR A O 1
ATOM 1530 N N . ARG A 1 196 ? -10.626 18.270 7.407 1.00 32.84 196 ARG A N 1
ATOM 1531 C CA . ARG A 1 196 ? -10.626 19.228 6.298 1.00 32.84 196 ARG A CA 1
ATOM 1532 C C . ARG A 1 196 ? -9.283 19.953 6.286 1.00 32.84 196 ARG A C 1
ATOM 1534 O O . ARG A 1 196 ? -9.012 20.794 7.138 1.00 32.84 196 ARG A O 1
ATOM 1541 N N . CYS A 1 197 ? -8.496 19.622 5.267 1.00 32.78 197 CYS A N 1
ATOM 1542 C CA . CYS A 1 197 ? -7.649 20.540 4.520 1.00 32.78 197 CYS A CA 1
ATOM 1543 C C . CYS A 1 197 ? -7.942 22.004 4.880 1.00 32.78 197 CYS A C 1
ATOM 1545 O O . CYS A 1 197 ? -9.027 22.520 4.590 1.00 32.78 197 CYS A O 1
ATOM 1547 N N . GLN A 1 198 ? -6.956 22.673 5.481 1.00 30.58 198 GLN A N 1
ATOM 1548 C CA . GLN A 1 198 ? -6.858 24.128 5.410 1.00 30.58 198 GLN A CA 1
ATOM 1549 C C . GLN A 1 198 ? -7.058 24.542 3.932 1.00 30.58 198 GLN A C 1
ATOM 1551 O O . GLN A 1 198 ? -6.661 23.773 3.054 1.00 30.58 198 GLN A O 1
ATOM 1556 N N . PRO A 1 199 ? -7.654 25.708 3.616 1.00 28.66 199 PRO A N 1
ATOM 1557 C CA . PRO A 1 199 ? -8.241 26.025 2.299 1.00 28.66 199 PRO A CA 1
ATOM 1558 C C . PRO A 1 199 ? -7.336 25.937 1.049 1.00 28.66 199 PRO A C 1
ATOM 1560 O O . PRO A 1 199 ? -7.813 26.206 -0.048 1.00 28.66 199 PRO A O 1
ATOM 1563 N N . ASN A 1 200 ? -6.066 25.546 1.181 1.00 31.34 200 ASN A N 1
ATOM 1564 C CA . ASN A 1 200 ? -5.065 25.520 0.117 1.00 31.34 200 ASN A CA 1
ATOM 1565 C C . ASN A 1 200 ? -4.493 24.122 -0.216 1.00 31.34 200 ASN A C 1
ATOM 1567 O O . ASN A 1 200 ? -3.519 24.051 -0.963 1.00 31.34 200 ASN A O 1
ATOM 1571 N N . SER A 1 201 ? -5.047 23.011 0.286 1.00 28.28 201 SER A N 1
ATOM 1572 C CA . SER A 1 201 ? -4.555 21.657 -0.047 1.00 28.28 201 SER A CA 1
ATOM 1573 C C . SER A 1 201 ? -5.561 20.835 -0.865 1.00 28.28 201 SER A C 1
ATOM 1575 O O . SER A 1 201 ? -6.678 20.562 -0.432 1.00 28.28 201 SER A O 1
ATOM 1577 N N . LEU A 1 202 ? -5.147 20.439 -2.073 1.00 30.72 202 LEU A N 1
ATOM 1578 C CA . LEU A 1 202 ? -5.841 19.487 -2.944 1.00 30.72 202 LEU A CA 1
ATOM 1579 C C . LEU A 1 202 ? -5.648 18.041 -2.442 1.00 30.72 202 LEU A C 1
ATOM 1581 O O . LEU A 1 202 ? -4.517 17.584 -2.316 1.00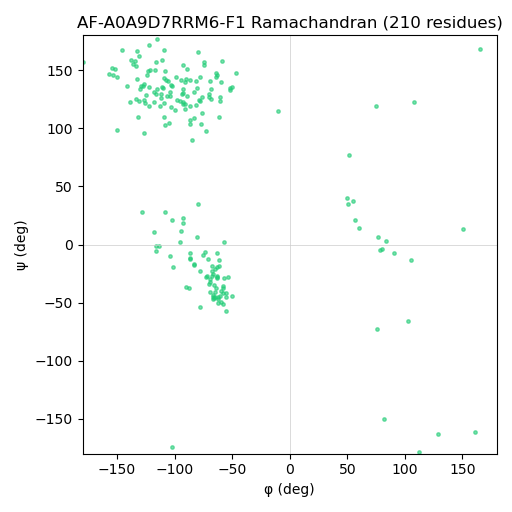 30.72 202 LEU A O 1
ATOM 1585 N N . GLY A 1 203 ? -6.759 17.316 -2.259 1.00 28.77 203 GLY A N 1
ATOM 1586 C CA . GLY A 1 203 ? -6.835 15.866 -1.987 1.00 28.77 203 GLY A CA 1
ATOM 1587 C C . GLY A 1 203 ? -7.251 15.579 -0.537 1.00 28.77 203 GLY A C 1
ATOM 1588 O O . GLY A 1 203 ? -6.616 16.066 0.380 1.00 28.77 203 GLY A O 1
ATOM 1589 N N . CYS A 1 204 ? -8.315 14.849 -0.199 1.00 27.30 204 CYS A N 1
ATOM 1590 C CA . CYS A 1 204 ? -8.947 13.702 -0.839 1.00 27.30 204 CYS A CA 1
ATOM 1591 C C . CYS A 1 204 ? -10.427 13.612 -0.388 1.00 27.30 204 CYS A C 1
ATOM 1593 O O . CYS A 1 204 ? -10.760 13.962 0.743 1.00 27.30 204 CYS A O 1
ATOM 1595 N N . LEU A 1 205 ? -11.311 13.149 -1.278 1.00 29.22 205 LEU A N 1
ATOM 1596 C CA . LEU A 1 205 ? -12.747 12.936 -1.051 1.00 29.22 205 LEU A CA 1
ATOM 1597 C C . LEU A 1 205 ? -13.007 11.477 -0.662 1.00 29.22 205 LEU A C 1
ATOM 1599 O O . LEU A 1 205 ? -12.736 10.575 -1.450 1.00 29.22 205 LEU A O 1
ATOM 1603 N N . LEU A 1 206 ? -13.633 11.260 0.492 1.00 35.53 206 LEU A N 1
ATOM 1604 C CA . LEU A 1 206 ? -14.295 10.003 0.830 1.00 35.53 206 LEU A CA 1
ATOM 1605 C C . LEU A 1 206 ? -15.736 10.301 1.244 1.00 35.53 206 LEU A C 1
ATOM 1607 O O . LEU A 1 206 ? -16.025 10.660 2.381 1.00 35.53 206 LEU A O 1
ATOM 1611 N N . SER A 1 207 ? -16.654 10.179 0.286 1.00 32.41 207 SER A N 1
ATOM 1612 C CA . SER A 1 207 ? -18.089 10.163 0.545 1.00 32.41 207 SER A CA 1
ATOM 1613 C C . SER A 1 207 ? -18.628 8.756 0.311 1.00 32.41 207 SER A C 1
ATOM 1615 O O . SER A 1 207 ? -18.584 8.273 -0.818 1.00 32.41 207 SER A O 1
ATOM 1617 N N . ARG A 1 208 ? -19.231 8.193 1.367 1.00 33.59 208 ARG A N 1
ATOM 1618 C CA . ARG A 1 208 ? -20.112 7.009 1.402 1.00 33.59 208 ARG A CA 1
ATOM 1619 C C . ARG A 1 208 ? -19.426 5.645 1.255 1.00 33.59 208 ARG A C 1
ATOM 1621 O O . ARG A 1 208 ? -18.887 5.320 0.207 1.00 33.59 208 ARG A O 1
ATOM 1628 N N . GLY A 1 209 ? -19.577 4.800 2.282 1.00 30.38 209 GLY A N 1
ATOM 1629 C CA . GLY A 1 209 ? -19.375 3.355 2.126 1.00 30.38 209 GLY A CA 1
ATOM 1630 C C . GLY A 1 209 ? -18.885 2.544 3.327 1.00 30.38 209 GLY A C 1
ATOM 1631 O O . GLY A 1 209 ? -18.489 1.405 3.110 1.00 30.38 209 GLY A O 1
ATOM 1632 N N . MET A 1 210 ? -18.883 3.060 4.563 1.00 32.38 210 MET A N 1
ATOM 1633 C CA . MET A 1 210 ? -18.616 2.212 5.736 1.00 32.38 210 MET A CA 1
ATOM 1634 C C . MET A 1 210 ? -19.906 1.558 6.228 1.00 32.38 210 MET A C 1
ATOM 1636 O O . MET A 1 210 ? -20.737 2.192 6.875 1.00 32.38 210 MET A O 1
ATOM 1640 N N . THR A 1 211 ? -20.052 0.274 5.923 1.00 28.02 211 THR A N 1
ATOM 1641 C CA . THR A 1 211 ? -20.852 -0.642 6.735 1.00 28.02 211 THR A CA 1
ATOM 1642 C C . THR A 1 211 ? -19.890 -1.245 7.760 1.00 28.02 211 THR A C 1
ATOM 1644 O O . THR A 1 211 ? -18.863 -1.798 7.364 1.00 28.02 211 THR A O 1
ATOM 1647 N N . ILE A 1 212 ? -20.197 -1.040 9.045 1.00 35.94 212 ILE A N 1
ATOM 1648 C CA . ILE A 1 212 ? -19.581 -1.771 10.172 1.00 35.94 212 ILE A CA 1
ATOM 1649 C C . ILE A 1 212 ? -20.483 -2.971 10.404 1.00 35.94 212 ILE A C 1
ATOM 1651 O O . ILE A 1 212 ? -21.709 -2.695 10.417 1.00 35.94 212 ILE A O 1
#